Protein AF-0000000066581963 (afdb_homodimer)

Organism: Homo sapiens (NCBI:txid9606)

Solvent-accessible surface area (backbone atoms only — not comparable to full-atom values): 19921 Å² total; pe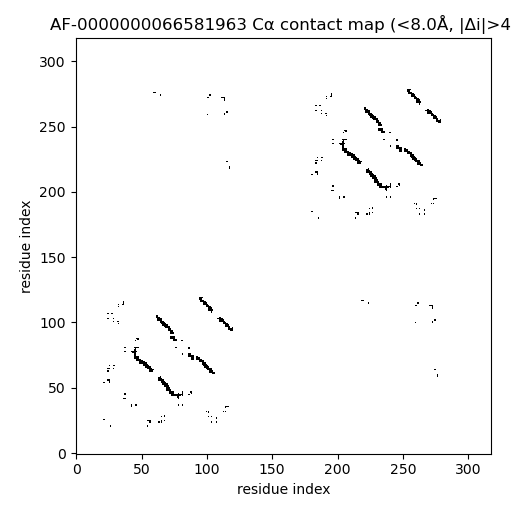r-residue (Å²): 133,83,77,78,75,73,80,77,74,75,76,73,68,74,74,64,81,60,77,77,72,72,49,71,67,52,46,51,42,49,53,53,46,53,52,57,56,62,66,37,79,89,50,62,51,10,53,40,80,75,46,78,79,41,79,50,79,45,80,48,98,66,29,36,39,35,41,39,30,32,31,34,28,24,30,82,33,47,34,94,46,46,83,43,87,85,55,49,72,38,94,86,40,60,52,28,62,31,42,36,39,31,32,30,30,68,95,68,38,77,75,46,71,44,74,47,65,54,79,62,67,73,70,68,66,69,69,72,66,65,81,61,77,78,70,75,70,69,80,68,77,81,73,69,82,76,74,83,70,79,87,81,82,79,82,76,92,58,132,133,83,77,78,76,70,80,77,73,75,76,73,70,73,74,65,80,60,77,77,73,70,49,73,66,52,46,52,43,48,52,53,47,53,52,56,54,62,66,37,79,89,50,63,53,11,53,42,82,76,46,77,80,42,80,48,78,46,78,49,98,65,29,37,40,34,39,39,30,34,30,34,28,23,30,82,33,49,34,94,47,46,82,43,86,84,56,48,71,39,93,85,38,60,53,30,62,29,43,34,40,32,34,29,29,69,95,66,36,76,74,47,69,42,73,46,64,54,79,61,67,71,70,70,67,67,67,72,65,64,80,62,77,76,69,74,72,66,79,65,76,77,71,68,78,79,76,88,80,90,76,87,78,84,86,77,90,79,135

Sequence (318 aa):
MRRLLIPLALWLGAVGVGVAELTEAQRRGLQVALEEFHKHPPVQWAFQETSVESAVDTPFPAGIFVRLEFKLQQTSCRKRDWKKPECKVRPNGRKRKCLACIKLGSEDKVLGRLVHCPIETQVLRRCVVPPGPLRVVTSGRPQPPGRGTRSIPSHDNKAMRRLLIPLALWLGAVGVGVAELTEAQRRGLQVALEEFHKHPPVQWAFQETSVESAVDTPFPAGIFVRLEFKLQQTSCRKRDWKKPECKVRPNGRKRKCLACIKLGSEDKVLGRLVHCPIETQVLRRCVVPPGPLRVVTSGRPQPPGRGTRSIPSHDNKA

Nearest PDB structures (foldseek):
  8xgm-assembly1_D  TM=8.984E-01  e=1.268E-16  Homo sapiens
  4it7-assembly4_D  TM=7.582E-01  e=5.259E-03  Ascaris lumbricoides
  4ccv-assembly1_A  TM=6.426E-01  e=5.259E-03  Oryctolagus cuniculus
  7a3i-assembly1_A  TM=3.833E-01  e=7.665E-01  Homo sapiens
  6suf-assembly1_E  TM=3.784E-01  e=5.303E+00  Photorhabdus luminescens

pLDDT: mean 75.11, std 27.64, range [22.02, 98.75]

Radius of gyration: 40.73 Å; Cα contacts (8 Å, |Δi|>4): 442; chains: 2; bounding box: 77×113×176 Å

InterPro domains:
  IPR029562 Retinoic acid receptor responder protein 2 [PTHR15106] (1-127)
  IPR046350 Cystatin superfamily [SSF54403] (29-103)

Secondary structure (DSSP, 8-state):
-----------------------HHHHHHHHHHHHHHHTSTT--EEEEEEEEEEEEEEEETTEEEEEEEEEEEEEEEEGGGTT-TT--B-TT--EEEEEEEEEE-GGG-EEEEEEE-------------------------------------------/-----------------------HHHHHHHHHHHHHHHTSTT--EEEEEEEEEEEEEEEETTEEEEEEEEEEEEEEEEGGGTT-TT--B-TT--EEEEEEEEEE-GGG-EEEEEEE-------------------------------------------

Structure (mmCIF, N/CA/C/O backbone):
data_AF-0000000066581963-model_v1
#
loop_
_entity.id
_entity.type
_entity.pdbx_description
1 polymer 'Retinoic acid receptor responder protein 2'
#
loop_
_atom_site.group_PDB
_atom_site.id
_atom_site.type_symbol
_atom_site.label_atom_id
_atom_site.label_alt_id
_atom_site.label_comp_id
_atom_site.label_asym_id
_atom_site.label_entity_id
_atom_site.label_seq_id
_atom_site.pdbx_PDB_ins_code
_atom_site.Cartn_x
_atom_site.Cartn_y
_atom_site.Cartn_z
_atom_site.occupancy
_atom_site.B_iso_or_equiv
_atom_site.auth_seq_id
_atom_site.auth_comp_id
_atom_site.auth_asym_id
_atom_site.auth_atom_id
_atom_site.pdbx_PDB_model_num
ATOM 1 N N . MET A 1 1 ? 38.25 -39.812 45.125 1 38.03 1 MET A N 1
ATOM 2 C CA . MET A 1 1 ? 37.531 -38.625 44.656 1 38.03 1 MET A CA 1
ATOM 3 C C . MET A 1 1 ? 37.125 -38.812 43.188 1 38.03 1 MET A C 1
ATOM 5 O O . MET A 1 1 ? 38 -38.906 42.312 1 38.03 1 MET A O 1
ATOM 9 N N . ARG A 1 2 ? 36.156 -39.719 42.875 1 47.12 2 ARG A N 1
ATOM 10 C CA . ARG A 1 2 ? 35.469 -39.906 41.594 1 47.12 2 ARG A CA 1
ATOM 11 C C . ARG A 1 2 ? 35 -38.562 41.031 1 47.12 2 ARG A C 1
ATOM 13 O O . ARG A 1 2 ? 34.219 -37.875 41.688 1 47.12 2 ARG A O 1
ATOM 20 N N . ARG A 1 3 ? 35.812 -37.875 40.281 1 46.88 3 ARG A N 1
ATOM 21 C CA . ARG A 1 3 ? 35.438 -36.719 39.5 1 46.88 3 ARG A CA 1
ATOM 22 C C . ARG A 1 3 ? 34.156 -36.969 38.688 1 46.88 3 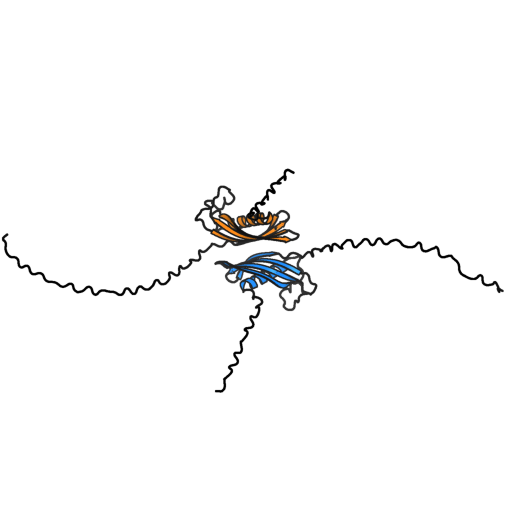ARG A C 1
ATOM 24 O O . ARG A 1 3 ? 34.125 -37.844 37.844 1 46.88 3 ARG A O 1
ATOM 31 N N . LEU A 1 4 ? 32.969 -36.906 39.312 1 51.47 4 LEU A N 1
ATOM 32 C CA . LEU A 1 4 ? 31.703 -36.812 38.625 1 51.47 4 LEU A CA 1
ATOM 33 C C . LEU A 1 4 ? 31.766 -35.812 37.469 1 51.47 4 LEU A C 1
ATOM 35 O O . LEU A 1 4 ? 31.922 -34.625 37.656 1 51.47 4 LEU A O 1
ATOM 39 N N . LEU A 1 5 ? 32.469 -36.188 36.344 1 53.84 5 LEU A N 1
ATOM 40 C CA . LEU A 1 5 ? 32.375 -35.469 35.094 1 53.84 5 LEU A CA 1
ATOM 41 C C . LEU A 1 5 ? 30.922 -35.25 34.688 1 53.84 5 LEU A C 1
ATOM 43 O O . LEU A 1 5 ? 30.188 -36.219 34.469 1 53.84 5 LEU A O 1
ATOM 47 N N . ILE A 1 6 ? 30.25 -34.281 35.25 1 56.25 6 ILE A N 1
ATOM 48 C CA . ILE A 1 6 ? 28.922 -33.844 34.812 1 56.25 6 ILE A CA 1
ATOM 49 C C . ILE A 1 6 ? 28.953 -33.5 33.312 1 56.25 6 ILE A C 1
ATOM 51 O O . ILE A 1 6 ? 29.734 -32.625 32.906 1 56.25 6 ILE A O 1
ATOM 55 N N . PRO A 1 7 ? 28.531 -34.469 32.406 1 55.59 7 PRO A N 1
ATOM 56 C CA . PRO A 1 7 ? 28.391 -34.031 31.016 1 55.59 7 PRO A CA 1
ATOM 57 C C . PRO A 1 7 ? 27.547 -32.781 30.859 1 55.59 7 PRO A C 1
ATOM 59 O O . PRO A 1 7 ? 26.422 -32.719 31.375 1 55.59 7 PRO A O 1
ATOM 62 N N . LEU A 1 8 ? 28.172 -31.562 30.828 1 52.69 8 LEU A N 1
ATOM 63 C CA . LEU A 1 8 ? 27.5 -30.344 30.406 1 52.69 8 LEU A CA 1
ATOM 64 C C . LEU A 1 8 ? 26.906 -30.5 29.016 1 52.69 8 LEU A C 1
ATOM 66 O O . LEU A 1 8 ? 27.641 -30.516 28.016 1 52.69 8 LEU A O 1
ATOM 70 N N . ALA A 1 9 ? 25.859 -31.344 28.812 1 51.34 9 ALA A N 1
ATOM 71 C CA . ALA A 1 9 ? 25.156 -31.344 27.547 1 51.34 9 ALA A CA 1
ATOM 72 C C . ALA A 1 9 ? 24.734 -29.938 27.141 1 51.34 9 ALA A C 1
ATOM 74 O O . ALA A 1 9 ? 23.969 -29.281 27.859 1 51.34 9 ALA A O 1
ATOM 75 N N . LEU A 1 10 ? 25.609 -29.156 26.531 1 49.22 10 LEU A N 1
ATOM 76 C CA . LEU A 1 10 ? 25.234 -27.922 25.875 1 49.22 10 LEU A CA 1
ATOM 77 C C . LEU A 1 10 ? 24.031 -28.141 24.953 1 49.22 10 LEU A C 1
ATOM 79 O O . LEU A 1 10 ? 24.156 -28.844 23.938 1 49.22 10 LEU A O 1
ATOM 83 N N . TRP A 1 11 ? 22.781 -28.156 25.484 1 49.12 11 TRP A N 1
ATOM 84 C CA . TRP A 1 11 ? 21.594 -28.016 24.641 1 49.12 11 TRP A CA 1
ATOM 85 C C . TRP A 1 11 ? 21.766 -26.891 23.641 1 49.12 11 TRP A C 1
ATOM 87 O O . TRP A 1 11 ? 21.781 -25.719 24.016 1 49.12 11 TRP A O 1
ATOM 97 N N . LEU A 1 12 ? 22.734 -27.047 22.625 1 47.56 12 LEU A N 1
ATOM 98 C CA . LEU A 1 12 ? 22.656 -26.125 21.5 1 47.56 12 LEU A CA 1
ATOM 99 C C . LEU A 1 12 ? 21.203 -25.922 21.078 1 47.56 12 LEU A C 1
ATOM 101 O O . LEU A 1 12 ? 20.562 -26.859 20.562 1 47.56 12 LEU A O 1
ATOM 105 N N . GLY A 1 13 ? 20.422 -25.125 21.828 1 44.94 13 GLY A N 1
ATOM 106 C CA . GLY A 1 13 ? 19.141 -24.656 21.328 1 44.94 13 GLY A CA 1
ATOM 107 C C . GLY A 1 13 ? 19.109 -24.438 19.828 1 44.94 13 GLY A C 1
ATOM 108 O O . GLY A 1 13 ? 19.984 -23.75 19.297 1 44.94 13 GLY A O 1
ATOM 109 N N . ALA A 1 14 ? 18.781 -25.344 19.031 1 48.12 14 ALA A N 1
ATOM 110 C CA . ALA A 1 14 ? 18.453 -25.094 17.625 1 48.12 14 ALA A CA 1
ATOM 111 C C . ALA A 1 14 ? 17.766 -23.75 17.453 1 48.12 14 ALA A C 1
ATOM 113 O O . ALA A 1 14 ? 16.703 -23.516 18.031 1 48.12 14 ALA A O 1
ATOM 114 N N . VAL A 1 15 ? 18.5 -22.641 17.453 1 48.62 15 VAL A N 1
ATOM 115 C CA . VAL A 1 15 ? 17.875 -21.453 16.875 1 48.62 15 VAL A CA 1
ATOM 116 C C . VAL A 1 15 ? 17.141 -21.828 15.594 1 48.62 15 VAL A C 1
ATOM 118 O O . VAL A 1 15 ? 17.75 -22.219 14.602 1 48.62 15 VAL A O 1
ATOM 121 N N . GLY A 1 16 ? 16.156 -22.703 15.617 1 42.75 16 GLY A N 1
ATOM 122 C CA . GLY A 1 16 ? 15.352 -22.828 14.406 1 42.75 16 GLY A CA 1
ATOM 123 C C . GLY A 1 16 ? 15.234 -21.516 13.641 1 42.75 16 GLY A C 1
ATOM 124 O O . GLY A 1 16 ? 15.016 -20.469 14.234 1 42.75 16 GLY A O 1
ATOM 125 N N . VAL A 1 17 ? 16.156 -21.188 12.758 1 45.19 17 VAL A N 1
ATOM 126 C CA . VAL A 1 17 ? 15.914 -20.125 11.789 1 45.19 17 VAL A CA 1
ATOM 127 C C . VAL A 1 17 ? 14.414 -20 11.5 1 45.19 17 VAL A C 1
ATOM 129 O O . VAL A 1 17 ? 13.836 -20.875 10.859 1 45.19 17 VAL A O 1
ATOM 132 N N . GLY A 1 18 ? 13.539 -19.859 12.453 1 43.34 18 GLY A N 1
ATOM 133 C CA . GLY A 1 18 ? 12.094 -19.719 12.305 1 43.34 18 GLY A CA 1
ATOM 134 C C . GLY A 1 18 ? 11.703 -18.953 11.055 1 43.34 18 GLY A C 1
ATOM 135 O O . GLY A 1 18 ? 12.188 -17.859 10.812 1 43.34 18 GLY A O 1
ATOM 136 N N . VAL A 1 19 ? 11.641 -19.531 9.875 1 51.62 19 VAL A N 1
ATOM 137 C CA . VAL A 1 19 ? 10.828 -18.906 8.828 1 51.62 19 VAL A CA 1
ATOM 138 C C . VAL A 1 19 ? 9.805 -17.953 9.461 1 51.62 19 VAL A C 1
ATOM 140 O O . VAL A 1 19 ? 9.016 -18.375 10.312 1 51.62 19 VAL A O 1
ATOM 143 N N . ALA A 1 20 ? 10.203 -16.781 9.977 1 60.28 20 ALA A N 1
ATOM 144 C CA . ALA A 1 20 ? 9.438 -15.773 10.703 1 60.28 20 ALA A CA 1
ATOM 145 C C . ALA A 1 20 ? 7.965 -15.812 10.312 1 60.28 20 ALA A C 1
ATOM 147 O O . ALA A 1 20 ? 7.625 -15.672 9.133 1 60.28 20 ALA A O 1
ATOM 148 N N . GLU A 1 21 ? 7.125 -16.578 10.969 1 84.25 21 GLU A N 1
ATOM 149 C CA . GLU A 1 21 ? 5.684 -16.797 10.883 1 84.25 21 GLU A CA 1
ATOM 150 C C . GLU A 1 21 ? 4.938 -15.469 10.781 1 84.25 21 GLU A C 1
ATOM 152 O O . GLU A 1 21 ? 5.355 -14.469 11.359 1 84.25 21 GLU A O 1
ATOM 157 N N . LEU A 1 22 ? 4.133 -15.352 9.656 1 94.62 22 LEU A N 1
ATOM 158 C CA . LEU A 1 22 ? 3.289 -14.18 9.477 1 94.62 22 LEU A CA 1
ATOM 159 C C . LEU A 1 22 ? 2.398 -13.961 10.695 1 94.62 22 LEU A C 1
ATOM 161 O O . LEU A 1 22 ? 1.92 -14.922 11.305 1 94.62 22 LEU A O 1
ATOM 165 N N . THR A 1 23 ? 2.348 -12.75 11.125 1 94.75 23 THR A N 1
ATOM 166 C CA . THR A 1 23 ? 1.371 -12.422 12.156 1 94.75 23 THR A CA 1
ATOM 167 C C . THR A 1 23 ? -0.044 -12.742 11.688 1 94.75 23 THR A C 1
ATOM 169 O O . THR A 1 23 ? -0.263 -13.016 10.5 1 94.75 23 THR A O 1
ATOM 172 N N . GLU A 1 24 ? -0.922 -12.742 12.656 1 95 24 GLU A N 1
ATOM 173 C CA . GLU A 1 24 ? -2.312 -13.008 12.297 1 95 24 GLU A CA 1
ATOM 174 C C . GLU A 1 24 ? -2.816 -11.984 11.281 1 95 24 GLU A C 1
ATOM 176 O O . GLU A 1 24 ? -3.504 -12.344 10.32 1 95 24 GLU A O 1
ATOM 181 N N . ALA A 1 25 ? -2.52 -10.711 11.492 1 96.44 25 ALA A N 1
ATOM 182 C CA . ALA A 1 25 ? -2.941 -9.656 10.57 1 96.44 25 ALA A CA 1
ATOM 183 C C . ALA A 1 25 ? -2.316 -9.852 9.195 1 96.44 25 ALA A C 1
ATOM 185 O O . ALA A 1 25 ? -2.977 -9.648 8.172 1 96.44 25 ALA A O 1
ATOM 186 N N . GLN A 1 26 ? -1.018 -10.188 9.156 1 97.56 26 GLN A N 1
ATOM 187 C CA . GLN A 1 26 ? -0.329 -10.422 7.887 1 97.56 26 GLN A CA 1
ATOM 188 C C . GLN A 1 26 ? -0.931 -11.609 7.145 1 97.56 26 GLN A C 1
ATOM 190 O O . GLN A 1 26 ? -1.102 -11.562 5.922 1 97.56 26 GLN A O 1
ATOM 195 N N . ARG A 1 27 ? -1.305 -12.602 7.855 1 97 27 ARG A N 1
ATOM 196 C CA . ARG A 1 27 ? -1.959 -13.766 7.258 1 97 27 ARG A CA 1
ATOM 197 C C . ARG A 1 27 ? -3.318 -13.383 6.68 1 97 27 ARG A C 1
ATOM 199 O O . ARG A 1 27 ? -3.646 -13.766 5.551 1 97 27 ARG A O 1
ATOM 206 N N . ARG A 1 28 ? -4.047 -12.734 7.496 1 97.31 28 ARG A N 1
ATOM 207 C CA . ARG A 1 28 ? -5.344 -12.258 7.016 1 97.31 28 ARG A CA 1
ATOM 208 C C . ARG A 1 28 ? -5.18 -11.367 5.789 1 97.31 28 ARG A C 1
ATOM 210 O O . ARG A 1 28 ? -5.941 -11.484 4.824 1 97.31 28 ARG A O 1
ATOM 217 N N . GLY A 1 29 ? -4.191 -10.43 5.832 1 98.25 29 GLY A N 1
ATOM 218 C CA . GLY A 1 29 ? -3.908 -9.586 4.68 1 98.25 29 GLY A CA 1
ATOM 219 C C . GLY A 1 29 ? -3.58 -10.383 3.428 1 98.25 29 GLY A C 1
ATOM 220 O O . GLY A 1 29 ? -4.055 -10.055 2.338 1 98.25 29 GLY A O 1
ATOM 221 N N . LEU A 1 30 ? -2.801 -11.391 3.635 1 98.31 30 LEU A N 1
ATOM 222 C CA . LEU A 1 30 ? -2.443 -12.242 2.508 1 98.31 30 LEU A CA 1
ATOM 223 C C . LEU A 1 30 ? -3.678 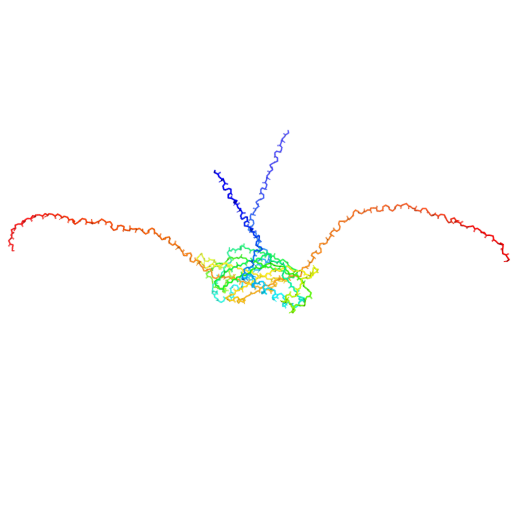-12.93 1.931 1 98.31 30 LEU A C 1
ATOM 225 O O . LEU A 1 30 ? -3.84 -13 0.71 1 98.31 30 LEU A O 1
ATOM 229 N N . GLN A 1 31 ? -4.523 -13.422 2.766 1 97.75 31 GLN A N 1
ATOM 230 C CA . GLN A 1 31 ? -5.758 -14.062 2.318 1 97.75 31 GLN A CA 1
ATOM 231 C C . GLN A 1 31 ? -6.621 -13.086 1.521 1 97.75 31 GLN A C 1
ATOM 233 O O . GLN A 1 31 ? -7.168 -13.445 0.476 1 97.75 31 GLN A O 1
ATOM 238 N N . VAL A 1 32 ? -6.766 -11.906 2.039 1 98.44 32 VAL A N 1
ATOM 239 C CA . VAL A 1 32 ? -7.535 -10.875 1.35 1 98.44 32 VAL A CA 1
ATOM 240 C C . VAL A 1 32 ? -6.914 -10.586 -0.016 1 98.44 32 VAL A C 1
ATOM 242 O O . VAL A 1 32 ? -7.625 -10.461 -1.015 1 98.44 32 VAL A O 1
ATOM 245 N N . ALA A 1 33 ? -5.605 -10.5 -0.095 1 98.75 33 ALA A N 1
ATOM 246 C CA . ALA A 1 33 ? -4.906 -10.234 -1.348 1 98.75 33 ALA A CA 1
ATOM 247 C C . ALA A 1 33 ? -5.137 -11.352 -2.357 1 98.75 33 ALA A C 1
ATOM 249 O O . ALA A 1 33 ? -5.352 -11.094 -3.545 1 98.75 33 ALA A O 1
ATOM 250 N N . LEU A 1 34 ? -5.082 -12.555 -1.935 1 98.38 34 LEU A N 1
ATOM 251 C CA . LEU A 1 34 ? -5.309 -13.703 -2.809 1 98.38 34 LEU A CA 1
ATOM 252 C C . LEU A 1 34 ? -6.734 -13.703 -3.348 1 98.38 34 LEU A C 1
ATOM 254 O O . LEU A 1 34 ? -6.957 -13.977 -4.527 1 98.38 34 LEU A O 1
ATOM 258 N N . GLU A 1 35 ? -7.664 -13.391 -2.486 1 98 35 GLU A N 1
ATOM 259 C CA . GLU A 1 35 ? -9.055 -13.281 -2.918 1 98 35 GLU A CA 1
ATOM 260 C C . GLU A 1 35 ? -9.219 -12.211 -3.994 1 98 35 GLU A C 1
ATOM 262 O O . GLU A 1 35 ? -9.844 -12.453 -5.027 1 98 35 GLU A O 1
ATOM 267 N N . GLU A 1 36 ? -8.656 -11.055 -3.717 1 97.94 36 GLU A N 1
ATOM 268 C CA . GLU A 1 36 ? -8.734 -9.961 -4.676 1 97.94 36 GLU A CA 1
ATOM 269 C C . GLU A 1 36 ? -8.109 -10.352 -6.012 1 97.94 36 GLU A C 1
ATOM 271 O O . GLU A 1 36 ? -8.664 -10.055 -7.074 1 97.94 36 GLU A O 1
ATOM 276 N N . PHE A 1 37 ? -7.004 -10.953 -6.039 1 98.12 37 PHE A N 1
ATOM 277 C CA . PHE A 1 37 ? -6.309 -11.406 -7.242 1 98.12 37 PHE A CA 1
ATOM 278 C C . PHE A 1 37 ? -7.207 -12.305 -8.078 1 98.12 37 PHE A C 1
ATOM 280 O O . PHE A 1 37 ? -7.293 -12.148 -9.297 1 98.12 37 PHE A O 1
ATOM 287 N N . HIS A 1 38 ? -7.816 -13.219 -7.465 1 98.12 38 HIS A N 1
ATOM 288 C CA . HIS A 1 38 ? -8.578 -14.234 -8.18 1 98.12 38 HIS A CA 1
ATOM 289 C C . HIS A 1 38 ? -9.93 -13.688 -8.633 1 98.12 38 HIS A C 1
ATOM 291 O O . HIS A 1 38 ? -10.672 -14.375 -9.344 1 98.12 38 HIS A O 1
ATOM 297 N N . LYS A 1 39 ? -10.289 -12.508 -8.258 1 97.25 39 LYS A N 1
ATOM 298 C CA . LYS A 1 39 ? -11.492 -11.852 -8.758 1 97.25 39 LYS A CA 1
ATOM 299 C C . LYS A 1 39 ? -11.25 -11.219 -10.125 1 97.25 39 LYS A C 1
ATOM 301 O O . LYS A 1 39 ? -12.195 -10.859 -10.828 1 97.25 39 LYS A O 1
ATOM 306 N N . HIS A 1 40 ? -10.016 -11.086 -10.531 1 95.38 40 HIS A N 1
ATOM 307 C CA . HIS A 1 40 ? -9.688 -10.391 -11.773 1 95.38 40 HIS A CA 1
ATOM 308 C C . HIS A 1 40 ? -10.062 -11.234 -12.984 1 95.38 40 HIS A C 1
ATOM 310 O O . HIS A 1 40 ? -9.648 -12.391 -13.094 1 95.38 40 HIS A O 1
ATOM 316 N N . PRO A 1 41 ? -10.656 -10.656 -13.938 1 93.12 41 PRO A N 1
ATOM 317 C CA . PRO A 1 41 ? -11.18 -11.406 -15.086 1 93.12 41 PRO A CA 1
ATOM 318 C C . PRO A 1 41 ? -10.078 -12.086 -15.898 1 93.12 41 PRO A C 1
ATOM 320 O O . PRO A 1 41 ? -10.242 -13.234 -16.328 1 93.12 41 PRO A O 1
ATOM 323 N N . PRO A 1 42 ? -8.969 -11.43 -16.109 1 93.56 42 PRO A N 1
ATOM 324 C CA . PRO A 1 42 ? -7.953 -12.094 -16.938 1 93.56 42 PRO A CA 1
ATOM 325 C C . PRO A 1 42 ? -7.367 -13.328 -16.266 1 93.56 42 PRO A C 1
ATOM 327 O O . PRO A 1 42 ? -6.719 -14.148 -16.922 1 93.56 42 PRO A O 1
ATOM 330 N N . VAL A 1 43 ? -7.516 -13.414 -14.992 1 96.75 43 VAL A N 1
ATOM 331 C CA . VAL A 1 43 ? -7.012 -14.57 -14.266 1 96.75 43 VAL A CA 1
ATOM 332 C C . VAL A 1 43 ? -7.977 -15.742 -14.438 1 96.75 43 VAL A C 1
ATOM 334 O O . VAL A 1 43 ? -9.133 -15.664 -14.016 1 96.75 43 VAL A O 1
ATOM 337 N N . GLN A 1 44 ? -7.496 -16.828 -15.008 1 96.5 44 GLN A N 1
ATOM 338 C CA . GLN A 1 44 ? -8.367 -17.953 -15.336 1 96.5 44 GLN A CA 1
ATOM 339 C C . GLN A 1 44 ? -8.008 -19.188 -14.508 1 96.5 44 GLN A C 1
ATOM 341 O O . GLN A 1 44 ? -8.812 -20.109 -14.383 1 96.5 44 GLN A O 1
ATOM 346 N N . TRP A 1 45 ? -6.785 -19.156 -14.055 1 97.25 45 TRP A N 1
ATOM 347 C CA . TRP A 1 45 ? -6.281 -20.297 -13.305 1 97.25 45 TRP A CA 1
ATOM 348 C C . TRP A 1 45 ? -6.09 -19.953 -11.828 1 97.25 45 TRP A C 1
ATOM 350 O O . TRP A 1 45 ? -5.996 -18.781 -11.477 1 97.25 45 TRP A O 1
ATOM 360 N N . ALA A 1 46 ? -6.023 -20.984 -11.016 1 98.38 46 ALA A N 1
ATOM 361 C CA . ALA A 1 46 ? -5.691 -20.797 -9.602 1 98.38 46 ALA A CA 1
ATOM 362 C C . ALA A 1 46 ? -4.195 -20.562 -9.414 1 98.38 46 ALA A C 1
ATOM 364 O O . ALA A 1 46 ? -3.373 -21.203 -10.07 1 98.38 46 ALA A O 1
ATOM 365 N N . PHE A 1 47 ? -3.898 -19.656 -8.602 1 98 47 PHE A N 1
ATOM 366 C CA . PHE A 1 47 ? -2.521 -19.391 -8.211 1 98 47 PHE A CA 1
ATOM 367 C C . PHE A 1 47 ? -2.318 -19.656 -6.723 1 98 47 PHE A C 1
ATOM 369 O O . PHE A 1 47 ? -3.258 -19.531 -5.934 1 98 47 PHE A O 1
ATOM 376 N N . GLN A 1 48 ? -1.082 -19.984 -6.398 1 97.62 48 GLN A N 1
ATOM 377 C CA . GLN A 1 48 ? -0.704 -20.188 -5.004 1 97.62 48 GLN A CA 1
ATOM 378 C C . GLN A 1 48 ? 0.465 -19.297 -4.617 1 97.62 48 GLN A C 1
ATOM 380 O O . GLN A 1 48 ? 1.371 -19.062 -5.418 1 97.62 48 GLN A O 1
ATOM 385 N N . GLU A 1 49 ? 0.36 -18.766 -3.352 1 97.44 49 GLU A N 1
ATOM 386 C CA . GLU A 1 49 ? 1.486 -18.016 -2.812 1 97.44 49 GLU A CA 1
ATOM 387 C C . GLU A 1 49 ? 2.713 -18.906 -2.633 1 97.44 49 GLU A C 1
ATOM 389 O O . GLU A 1 49 ? 2.621 -19.984 -2.045 1 97.44 49 GLU A O 1
ATOM 394 N N . THR A 1 50 ? 3.852 -18.5 -3.172 1 96.31 50 THR A N 1
ATOM 395 C CA . THR A 1 50 ? 5.062 -19.312 -3.055 1 96.31 50 THR A CA 1
ATOM 396 C C . THR A 1 50 ? 6.059 -18.641 -2.107 1 96.31 50 THR A C 1
ATOM 398 O O . THR A 1 50 ? 6.922 -19.328 -1.538 1 96.31 50 THR A O 1
ATOM 401 N N . SER A 1 51 ? 5.973 -17.406 -1.931 1 96.62 51 SER A N 1
ATOM 402 C CA . SER A 1 51 ? 6.887 -16.703 -1.036 1 96.62 51 SER A CA 1
ATOM 403 C C . SER A 1 51 ? 6.32 -15.352 -0.607 1 96.62 51 SER A C 1
ATOM 405 O O . SER A 1 51 ? 5.621 -14.695 -1.38 1 96.62 51 SER A O 1
ATOM 407 N N . VAL A 1 52 ? 6.594 -14.992 0.633 1 97.69 52 VAL A N 1
ATOM 408 C CA . VAL A 1 52 ? 6.355 -13.641 1.133 1 97.69 52 VAL A CA 1
ATOM 409 C C . VAL A 1 52 ? 7.684 -12.906 1.295 1 97.69 52 VAL A C 1
ATOM 411 O O . VAL A 1 52 ? 8.492 -13.258 2.154 1 97.69 52 VAL A O 1
ATOM 414 N N . GLU A 1 53 ? 7.871 -11.867 0.464 1 96 53 GLU A N 1
ATOM 415 C CA . GLU A 1 53 ? 9.148 -11.156 0.424 1 96 53 GLU A CA 1
ATOM 416 C C . GLU A 1 53 ? 9.188 -10.039 1.457 1 96 53 GLU A C 1
ATOM 418 O O . GLU A 1 53 ? 10.258 -9.688 1.963 1 96 53 GLU A O 1
ATOM 423 N N . SER A 1 54 ? 8.102 -9.43 1.712 1 96.38 54 SER A N 1
ATOM 424 C CA . SER A 1 54 ? 7.977 -8.375 2.705 1 96.38 54 SER A CA 1
ATOM 425 C C . SER A 1 54 ? 6.586 -8.359 3.328 1 96.38 54 SER A C 1
ATOM 427 O O . SER A 1 54 ? 5.586 -8.562 2.633 1 96.38 54 SER A O 1
ATOM 429 N N . ALA A 1 55 ? 6.531 -8.234 4.652 1 97.56 55 ALA A N 1
ATOM 430 C CA . ALA A 1 55 ? 5.285 -8.094 5.402 1 97.56 55 ALA A CA 1
ATOM 431 C C . ALA A 1 55 ? 5.453 -7.117 6.566 1 97.56 55 ALA A C 1
ATOM 433 O O . ALA A 1 55 ? 6.164 -7.41 7.527 1 97.56 55 ALA A O 1
ATOM 434 N N . VAL A 1 56 ? 4.754 -5.977 6.438 1 95.75 56 VAL A N 1
ATOM 435 C CA . VAL A 1 56 ? 4.895 -4.957 7.473 1 95.75 56 VAL A CA 1
ATOM 436 C C . VAL A 1 56 ? 3.516 -4.547 7.98 1 95.75 56 VAL A C 1
ATOM 438 O O . VAL A 1 56 ? 2.639 -4.184 7.195 1 95.75 56 VAL A O 1
ATOM 441 N N . ASP A 1 57 ? 3.375 -4.633 9.32 1 94.06 57 ASP A N 1
ATOM 442 C CA . ASP A 1 57 ? 2.131 -4.215 9.961 1 94.06 57 ASP A CA 1
ATOM 443 C C . ASP A 1 57 ? 2.305 -2.873 10.664 1 94.06 57 ASP A C 1
ATOM 445 O O . ASP A 1 57 ? 3.334 -2.627 11.297 1 94.06 57 ASP A O 1
ATOM 449 N N . THR A 1 58 ? 1.324 -2.051 10.523 1 94.06 58 THR A N 1
ATOM 450 C CA . THR A 1 58 ? 1.277 -0.799 11.266 1 94.06 58 THR A CA 1
ATOM 451 C C . THR A 1 58 ? -0.043 -0.668 12.023 1 94.06 58 THR A C 1
ATOM 453 O O . THR A 1 58 ? -1.067 -0.318 11.43 1 94.06 58 THR A O 1
ATOM 456 N N . PRO A 1 59 ? 0.041 -0.896 13.344 1 93.19 59 PRO A N 1
ATOM 457 C CA . PRO A 1 59 ? -1.195 -0.805 14.125 1 93.19 59 PRO A CA 1
ATOM 458 C C . PRO A 1 59 ? -1.68 0.632 14.297 1 93.19 59 PRO A C 1
ATOM 460 O O . PRO A 1 59 ? -0.873 1.565 14.281 1 93.19 59 PRO A O 1
ATOM 463 N N . PHE A 1 60 ? -2.928 0.817 14.391 1 87.75 60 PHE A N 1
ATOM 464 C CA . PHE A 1 60 ? 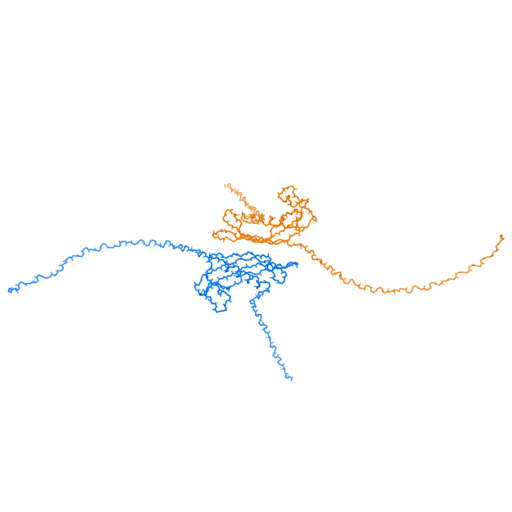-3.607 2.051 14.766 1 87.75 60 PHE A CA 1
ATOM 465 C C . PHE A 1 60 ? -4.82 1.757 15.641 1 87.75 60 PHE A C 1
ATOM 467 O O . PHE A 1 60 ? -5.25 0.605 15.75 1 87.75 60 PHE A O 1
ATOM 474 N N . PRO A 1 61 ? -5.309 2.66 16.328 1 86.94 61 PRO A N 1
ATOM 475 C CA . PRO A 1 61 ? -6.344 2.393 17.328 1 86.94 61 PRO A CA 1
ATOM 476 C C . PRO A 1 61 ? -7.523 1.604 16.766 1 86.94 61 PRO A C 1
ATOM 478 O O . PRO A 1 61 ? -8.062 0.727 17.438 1 86.94 61 PRO A O 1
ATOM 481 N N . ALA A 1 62 ? -7.785 1.819 15.523 1 89.06 62 ALA A N 1
ATOM 482 C CA . ALA A 1 62 ? -8.984 1.201 14.961 1 89.06 62 ALA A CA 1
ATOM 483 C C . ALA A 1 62 ? -8.633 -0.019 14.117 1 89.06 62 ALA A C 1
ATOM 485 O O . ALA A 1 62 ? -9.508 -0.615 13.484 1 89.06 62 ALA A O 1
ATOM 486 N N . GLY A 1 63 ? -7.32 -0.337 14.094 1 94.19 63 GLY A N 1
ATOM 487 C CA . GLY A 1 63 ? -7.012 -1.483 13.258 1 94.19 63 GLY A CA 1
ATOM 488 C C . GLY A 1 63 ? -5.539 -1.601 12.922 1 94.19 63 GLY A C 1
ATOM 489 O O . GLY A 1 63 ? -4.68 -1.251 13.734 1 94.19 63 GLY A O 1
ATOM 490 N N . ILE A 1 64 ? -5.312 -2.256 11.82 1 95.81 64 ILE A N 1
ATOM 491 C CA . ILE A 1 64 ? -3.943 -2.529 11.398 1 95.81 64 ILE A CA 1
ATOM 492 C C . ILE A 1 64 ? -3.814 -2.314 9.891 1 95.81 64 ILE A C 1
ATOM 494 O O . ILE A 1 64 ? -4.691 -2.719 9.125 1 95.81 64 ILE A O 1
ATOM 498 N N . PHE A 1 65 ? -2.861 -1.577 9.477 1 97.06 65 PHE A N 1
ATOM 499 C CA . PHE A 1 65 ? -2.5 -1.412 8.07 1 97.06 65 PHE A CA 1
ATOM 500 C C . PHE A 1 65 ? -1.39 -2.381 7.684 1 97.06 65 PHE A C 1
ATOM 502 O O . PHE A 1 65 ? -0.308 -2.365 8.273 1 97.06 65 PHE A O 1
ATOM 509 N N . VAL A 1 66 ? -1.613 -3.186 6.676 1 97.94 66 VAL A N 1
ATOM 510 C CA . VAL A 1 66 ? -0.676 -4.242 6.301 1 97.94 66 VAL A CA 1
ATOM 511 C C . VAL A 1 66 ? -0.135 -3.977 4.895 1 97.94 66 VAL A C 1
ATOM 513 O O . VAL A 1 66 ? -0.902 -3.705 3.969 1 97.94 66 VAL A O 1
ATOM 516 N N . ARG A 1 67 ? 1.115 -4.02 4.699 1 97.88 67 ARG A N 1
ATOM 517 C CA . ARG A 1 67 ? 1.781 -3.961 3.4 1 97.88 67 ARG A CA 1
ATOM 518 C C . ARG A 1 67 ? 2.512 -5.266 3.1 1 97.88 67 ARG A C 1
ATOM 520 O O . ARG A 1 67 ? 3.299 -5.746 3.918 1 97.88 67 ARG A O 1
ATOM 527 N N . LEU A 1 68 ? 2.244 -5.758 1.927 1 98.19 68 LEU A N 1
ATOM 528 C CA . LEU A 1 68 ? 2.801 -7.062 1.586 1 98.19 68 LEU A CA 1
ATOM 529 C C . LEU A 1 68 ? 3.482 -7.023 0.223 1 98.19 68 LEU A C 1
ATOM 531 O O . LEU A 1 68 ? 3.029 -6.32 -0.684 1 98.19 68 LEU A O 1
ATOM 535 N N . GLU A 1 69 ? 4.578 -7.738 0.081 1 97.25 69 GLU A N 1
ATOM 536 C CA . GLU A 1 69 ? 5.176 -8.18 -1.173 1 97.25 69 GLU A CA 1
ATOM 537 C C . GLU A 1 69 ? 5.297 -9.703 -1.218 1 97.25 69 GLU A C 1
ATOM 539 O O . GLU A 1 69 ? 5.844 -10.312 -0.299 1 97.25 69 GLU A O 1
ATOM 544 N N . PHE A 1 70 ? 4.766 -10.281 -2.248 1 97.81 70 PHE A N 1
ATOM 545 C CA . PHE A 1 70 ? 4.742 -11.742 -2.283 1 97.81 70 PHE A CA 1
ATOM 546 C C . PHE A 1 70 ? 4.715 -12.25 -3.719 1 97.81 70 PHE A C 1
ATOM 548 O O . PHE A 1 70 ? 4.488 -11.477 -4.652 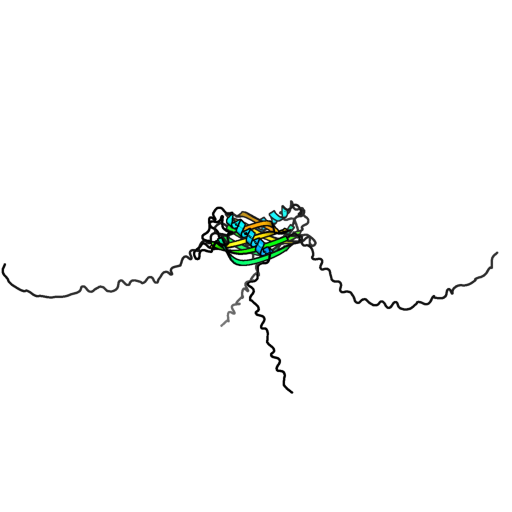1 97.81 70 PHE A O 1
ATOM 555 N N . LYS A 1 71 ? 4.973 -13.531 -3.869 1 97.88 71 LYS A N 1
ATOM 556 C CA . LYS A 1 71 ? 5.008 -14.172 -5.184 1 97.88 71 LYS A CA 1
ATOM 557 C C . LYS A 1 71 ? 3.916 -15.227 -5.312 1 97.88 71 LYS A C 1
ATOM 559 O O . LYS A 1 71 ? 3.609 -15.93 -4.352 1 97.88 71 LYS A O 1
ATOM 564 N N . LEU A 1 72 ? 3.373 -15.273 -6.508 1 97.88 72 LEU A N 1
ATOM 565 C CA . LEU A 1 72 ? 2.369 -16.281 -6.852 1 97.88 72 LEU A CA 1
ATOM 566 C C . LEU A 1 72 ? 2.846 -17.156 -8.008 1 97.88 72 LEU A C 1
ATOM 568 O O . LEU A 1 72 ? 3.639 -16.703 -8.844 1 97.88 72 LEU A O 1
ATOM 572 N N . GLN A 1 73 ? 2.311 -18.344 -7.988 1 97.69 73 GLN A N 1
ATOM 573 C CA . GLN A 1 73 ? 2.588 -19.25 -9.109 1 97.69 73 GLN A CA 1
ATOM 574 C C . GLN A 1 73 ? 1.351 -20.047 -9.484 1 97.69 73 GLN A C 1
ATOM 576 O O . GLN A 1 73 ? 0.622 -20.531 -8.609 1 97.69 73 GLN A O 1
ATOM 581 N N . GLN A 1 74 ? 1.187 -20.203 -10.773 1 97.75 74 GLN A N 1
ATOM 582 C CA . GLN A 1 74 ? 0.018 -20.844 -11.367 1 97.75 74 GLN A CA 1
ATOM 583 C C . GLN A 1 74 ? -0.057 -22.328 -10.984 1 97.75 74 GLN A C 1
ATOM 585 O O . GLN A 1 74 ? 0.962 -23.016 -10.961 1 97.75 74 GLN A O 1
ATOM 590 N N . THR A 1 75 ? -1.241 -22.797 -10.727 1 98.12 75 THR A N 1
ATOM 591 C CA . THR A 1 75 ? -1.497 -24.219 -10.484 1 98.12 75 THR A CA 1
ATOM 592 C C . THR A 1 75 ? -2.221 -24.844 -11.672 1 98.12 75 THR A C 1
ATOM 594 O O . THR A 1 75 ? -2.381 -24.219 -12.719 1 98.12 75 THR A O 1
ATOM 597 N N . SER A 1 76 ? -2.617 -26.141 -11.492 1 96.31 76 SER A N 1
ATOM 598 C CA . SER A 1 76 ? -3.344 -26.844 -12.555 1 96.31 76 SER A CA 1
ATOM 599 C C . SER A 1 76 ? -4.852 -26.719 -12.359 1 96.31 76 SER A C 1
ATOM 601 O O . SER A 1 76 ? -5.629 -27.281 -13.141 1 96.31 76 SER A O 1
ATOM 603 N N . CYS A 1 77 ? -5.258 -25.984 -11.367 1 97.94 77 CYS A N 1
ATOM 604 C CA . CYS A 1 77 ? -6.672 -25.812 -11.055 1 97.94 77 CYS A CA 1
ATOM 605 C C . CYS A 1 77 ? -7.23 -24.547 -11.688 1 97.94 77 CYS A C 1
ATOM 607 O O . CYS A 1 77 ? -6.484 -23.609 -11.977 1 97.94 77 CYS A O 1
ATOM 609 N N . ARG A 1 78 ? -8.539 -24.609 -11.898 1 97.25 78 ARG A N 1
ATOM 610 C CA . ARG A 1 78 ? -9.234 -23.406 -12.32 1 97.25 78 ARG A CA 1
ATOM 611 C C . ARG A 1 78 ? -9.391 -22.422 -11.164 1 97.25 78 ARG A C 1
ATOM 613 O O . ARG A 1 78 ? -9.391 -22.844 -10 1 97.25 78 ARG A O 1
ATOM 620 N N . LYS A 1 79 ? -9.477 -21.109 -11.383 1 97.06 79 LYS A N 1
ATOM 621 C CA . LYS A 1 79 ? -9.469 -20.078 -10.359 1 97.06 79 LYS A CA 1
ATOM 622 C C . LYS A 1 79 ? -10.586 -20.297 -9.344 1 97.06 79 LYS A C 1
ATOM 624 O O . LYS A 1 79 ? -10.445 -19.953 -8.164 1 97.06 79 LYS A O 1
ATOM 629 N N . ARG A 1 80 ? -11.766 -20.922 -9.789 1 96.38 80 ARG A N 1
ATOM 630 C CA . ARG A 1 80 ? -12.875 -21.156 -8.867 1 96.38 80 ARG A CA 1
ATOM 631 C C . ARG A 1 80 ? -12.461 -22.094 -7.742 1 96.38 80 ARG A C 1
ATOM 633 O O . ARG A 1 80 ? -13.086 -22.109 -6.68 1 96.38 80 ARG A O 1
ATOM 640 N N . ASP A 1 81 ? -11.383 -22.812 -7.965 1 96.81 81 ASP A N 1
ATOM 641 C CA . ASP A 1 81 ? -10.93 -23.812 -7.008 1 96.81 81 ASP A CA 1
ATOM 642 C C . ASP A 1 81 ? -9.664 -23.359 -6.281 1 96.81 81 ASP A C 1
ATOM 644 O O . ASP A 1 81 ? -8.93 -24.172 -5.734 1 96.81 81 ASP A O 1
ATOM 648 N N . TRP A 1 82 ? -9.359 -22.062 -6.203 1 96.75 82 TRP A N 1
ATOM 649 C CA . TRP A 1 82 ? -8.047 -21.578 -5.773 1 96.75 82 TRP A CA 1
ATOM 650 C C . TRP A 1 82 ? -7.84 -21.828 -4.285 1 96.75 82 TRP A C 1
ATOM 652 O O . TRP A 1 82 ? -6.703 -21.844 -3.805 1 96.75 82 TRP A O 1
ATOM 662 N N . LYS A 1 83 ? -8.938 -22.125 -3.613 1 95.31 83 LYS A N 1
ATOM 663 C CA . LYS A 1 83 ? -8.812 -22.328 -2.174 1 95.31 83 LYS A CA 1
ATOM 664 C C . LYS A 1 83 ? -8.672 -23.812 -1.848 1 95.31 83 LYS A C 1
ATOM 666 O O . LYS A 1 83 ? -8.453 -24.188 -0.691 1 95.31 83 LYS A O 1
ATOM 671 N N . LYS A 1 84 ? -8.789 -24.656 -2.807 1 95.56 84 LYS A N 1
ATOM 672 C CA . LYS A 1 84 ? -8.75 -26.094 -2.561 1 95.56 84 LYS A CA 1
ATOM 673 C C . LYS A 1 84 ? -7.324 -26.578 -2.297 1 95.56 84 LYS A C 1
ATOM 675 O O . LYS A 1 84 ? -6.414 -26.281 -3.072 1 95.56 84 LYS A O 1
ATOM 680 N N . PRO A 1 85 ? -7.113 -27.406 -1.246 1 92.5 85 PRO A N 1
ATOM 681 C CA . PRO A 1 85 ? -5.766 -27.844 -0.878 1 92.5 85 PRO A CA 1
ATOM 682 C C . PRO A 1 85 ? -5.145 -28.766 -1.921 1 92.5 85 PRO A C 1
ATOM 684 O O . PRO A 1 85 ? -3.928 -28.953 -1.937 1 92.5 85 PRO A O 1
ATOM 687 N N . GLU A 1 86 ? -5.953 -29.344 -2.791 1 94.38 86 GLU A N 1
ATOM 688 C CA . GLU A 1 86 ? -5.445 -30.266 -3.799 1 94.38 86 GLU A CA 1
ATOM 689 C C . GLU A 1 86 ? -4.754 -29.531 -4.934 1 94.38 86 GLU A C 1
ATOM 691 O O . GLU A 1 86 ? -4.105 -30.141 -5.785 1 94.38 86 GLU A O 1
ATOM 696 N N . CYS A 1 87 ? -4.988 -28.172 -4.949 1 96.06 87 CYS A N 1
ATOM 697 C CA . CYS A 1 87 ? -4.371 -27.391 -6.02 1 96.06 87 CYS A CA 1
ATOM 698 C C . CYS A 1 87 ? -2.877 -27.219 -5.777 1 96.06 87 CYS A C 1
ATOM 700 O O . CYS A 1 87 ? -2.467 -26.531 -4.848 1 96.06 87 CYS A O 1
ATOM 702 N N . LYS A 1 88 ? -2.062 -27.828 -6.66 1 94.94 88 LYS A N 1
ATOM 703 C CA . LYS A 1 88 ? -0.609 -27.781 -6.52 1 94.94 88 LYS A CA 1
ATOM 704 C C . LYS A 1 88 ? 0.027 -26.922 -7.605 1 94.94 88 LYS A C 1
ATOM 706 O O . LYS A 1 88 ? -0.423 -26.922 -8.75 1 94.94 88 LYS A O 1
ATOM 711 N N . VAL A 1 89 ? 1.117 -26.312 -7.25 1 96.81 89 VAL A N 1
ATOM 712 C CA . VAL A 1 89 ? 1.83 -25.406 -8.141 1 96.81 89 VAL A CA 1
ATOM 713 C C . VAL A 1 89 ? 2.361 -26.172 -9.352 1 96.81 89 VAL A C 1
ATOM 715 O O . VAL A 1 89 ? 2.934 -27.25 -9.195 1 96.81 89 VAL A O 1
ATOM 718 N N . ARG A 1 90 ? 2.17 -25.656 -10.5 1 95.88 90 ARG A N 1
ATOM 719 C CA . ARG A 1 90 ? 2.777 -26.156 -11.727 1 95.88 90 ARG A CA 1
ATOM 720 C C . ARG A 1 90 ? 4.219 -25.688 -11.867 1 95.88 90 ARG A C 1
ATOM 722 O O . ARG A 1 90 ? 4.473 -24.469 -11.898 1 95.88 90 ARG A O 1
ATOM 729 N N . PRO A 1 91 ? 5.266 -26.578 -11.914 1 92.75 91 PRO A N 1
ATOM 730 C CA . PRO A 1 91 ? 6.672 -26.172 -11.977 1 92.75 91 PRO A CA 1
ATOM 731 C C . PRO A 1 91 ? 6.934 -25.141 -13.07 1 92.75 91 PRO A C 1
ATOM 733 O O . PRO A 1 91 ? 7.723 -24.203 -12.875 1 92.75 91 PRO A O 1
ATOM 736 N N . ASN A 1 92 ? 6.242 -25.188 -14.211 1 93.69 92 ASN A N 1
ATOM 737 C CA . ASN A 1 92 ? 6.453 -24.234 -15.297 1 93.69 92 ASN A CA 1
ATOM 738 C C . ASN A 1 92 ? 5.289 -23.266 -15.422 1 93.69 92 ASN A C 1
ATOM 740 O O . ASN A 1 92 ? 5.031 -22.734 -16.5 1 93.69 92 ASN A O 1
ATOM 744 N N . GLY A 1 93 ? 4.605 -23.156 -14.375 1 96.19 93 GLY A N 1
ATOM 745 C CA . GLY A 1 93 ? 3.461 -22.266 -14.398 1 96.19 93 GLY A CA 1
ATOM 746 C C . GLY A 1 93 ? 3.85 -20.797 -14.352 1 96.19 93 GLY A C 1
ATOM 747 O O . GLY A 1 93 ? 4.965 -20.469 -13.945 1 96.19 93 GLY A O 1
ATOM 748 N N . ARG A 1 94 ? 2.973 -19.906 -14.758 1 95.62 94 ARG A N 1
ATOM 749 C CA . ARG A 1 94 ? 3.189 -18.469 -14.734 1 95.62 94 ARG A CA 1
ATOM 750 C C . ARG A 1 94 ? 3.434 -17.969 -13.312 1 95.62 94 ARG A C 1
ATOM 752 O O . ARG A 1 94 ? 2.848 -18.484 -12.359 1 95.62 94 ARG A O 1
ATOM 759 N N . LYS A 1 95 ? 4.293 -16.969 -13.203 1 96.5 95 LYS A N 1
ATOM 760 C CA . LYS A 1 95 ? 4.629 -16.375 -11.906 1 96.5 95 LYS A CA 1
ATOM 761 C C . LYS A 1 95 ? 4.25 -14.906 -11.867 1 96.5 95 LYS A C 1
ATOM 763 O O . LYS A 1 95 ? 4.211 -14.234 -12.906 1 96.5 95 LYS A O 1
ATOM 768 N N . ARG A 1 96 ? 3.916 -14.539 -10.695 1 95.5 96 ARG A N 1
ATOM 769 C CA . ARG A 1 96 ? 3.611 -13.125 -10.477 1 95.5 96 ARG A CA 1
ATOM 770 C C . ARG A 1 96 ? 4.285 -12.609 -9.211 1 95.5 96 ARG A C 1
ATOM 772 O O . ARG A 1 96 ? 4.375 -13.328 -8.211 1 95.5 96 ARG A O 1
ATOM 779 N N . LYS A 1 97 ? 4.848 -11.383 -9.258 1 95.75 97 LYS A N 1
ATOM 780 C CA . LYS A 1 97 ? 5.254 -10.633 -8.078 1 95.75 97 LYS A CA 1
ATOM 781 C C . LYS A 1 97 ? 4.211 -9.586 -7.707 1 95.75 97 LYS A C 1
ATOM 783 O O . LYS A 1 97 ? 3.877 -8.727 -8.523 1 95.75 97 LYS A O 1
ATOM 788 N N . CYS A 1 98 ? 3.791 -9.672 -6.488 1 97.56 98 CYS A N 1
ATOM 789 C CA . CYS A 1 98 ? 2.602 -8.906 -6.133 1 97.56 98 CYS A CA 1
ATOM 790 C C . CYS A 1 98 ? 2.904 -7.914 -5.016 1 97.56 98 CYS A C 1
ATOM 792 O O . CYS A 1 98 ? 3.75 -8.18 -4.16 1 97.56 98 CYS A O 1
ATOM 794 N N . LEU A 1 99 ? 2.299 -6.766 -5.051 1 97.62 99 LEU A N 1
ATOM 795 C CA . LEU A 1 99 ? 2.285 -5.742 -4.012 1 97.62 99 LEU A CA 1
ATOM 796 C C . LEU A 1 99 ? 0.87 -5.523 -3.486 1 97.62 99 LEU A C 1
ATOM 798 O O . LEU A 1 99 ? -0.089 -5.504 -4.262 1 97.62 99 LEU A O 1
ATOM 802 N N . ALA A 1 100 ? 0.736 -5.41 -2.141 1 98.38 100 ALA A N 1
ATOM 803 C CA . ALA A 1 100 ? -0.603 -5.227 -1.588 1 98.38 100 ALA A CA 1
ATOM 804 C C . ALA A 1 100 ? -0.574 -4.297 -0.379 1 98.38 100 ALA A C 1
ATOM 806 O O . ALA A 1 100 ? 0.349 -4.359 0.437 1 98.38 100 ALA A O 1
ATOM 807 N N . CYS A 1 101 ? -1.556 -3.482 -0.28 1 98.5 101 CYS A N 1
ATOM 808 C CA . CYS A 1 101 ? -1.906 -2.717 0.912 1 98.5 101 CYS A CA 1
ATOM 809 C C . CYS A 1 101 ? -3.314 -3.059 1.385 1 98.5 101 CYS A C 1
ATOM 811 O O . CYS A 1 101 ? -4.262 -3.031 0.598 1 98.5 101 CYS A O 1
ATOM 813 N N . ILE A 1 102 ? -3.363 -3.393 2.699 1 98.5 102 ILE A N 1
ATOM 814 C CA . ILE A 1 102 ? -4.645 -3.811 3.254 1 98.5 102 ILE A CA 1
ATOM 815 C C . ILE A 1 102 ? -4.883 -3.107 4.59 1 98.5 102 ILE A C 1
ATOM 817 O O . ILE A 1 102 ? -4 -3.086 5.453 1 98.5 102 ILE A O 1
ATOM 821 N N . LYS A 1 103 ? -6.004 -2.541 4.691 1 97.81 103 LYS A N 1
ATOM 822 C CA . LYS A 1 103 ? -6.418 -1.926 5.949 1 97.81 103 LYS A CA 1
ATOM 823 C C . LYS A 1 103 ? -7.484 -2.764 6.648 1 97.81 103 LYS A C 1
ATOM 825 O O . LYS A 1 103 ? -8.586 -2.938 6.125 1 97.81 103 LYS A O 1
ATOM 830 N N . LEU A 1 104 ? -7.086 -3.229 7.824 1 97.88 104 LEU A N 1
ATOM 831 C CA . LEU A 1 104 ? -7.973 -4.086 8.602 1 97.88 104 LEU A CA 1
ATOM 832 C C . LEU A 1 104 ? -8.5 -3.354 9.828 1 97.88 104 LEU A C 1
ATOM 834 O O . LEU A 1 104 ? -7.766 -2.615 10.484 1 97.88 104 LEU A O 1
ATOM 838 N N . GLY A 1 105 ? -9.773 -3.521 10.031 1 95.56 105 GLY A N 1
ATOM 839 C CA . GLY A 1 105 ? -10.391 -2.953 11.219 1 95.56 105 GLY A CA 1
ATOM 840 C C . GLY A 1 105 ? -10.57 -3.959 12.344 1 95.56 105 GLY A C 1
ATOM 841 O O . GLY A 1 105 ? -9.836 -4.949 12.414 1 95.56 105 GLY A O 1
ATOM 842 N N . SER A 1 106 ? -11.508 -3.547 13.188 1 90.44 106 SER A N 1
ATOM 843 C CA . SER A 1 106 ? -11.812 -4.449 14.289 1 90.44 106 SER A CA 1
ATOM 844 C C . SER A 1 106 ? -12.328 -5.789 13.781 1 90.44 106 SER A C 1
ATOM 846 O O . SER A 1 106 ? -13.031 -5.848 12.773 1 90.44 106 SER A O 1
ATOM 848 N N . GLU A 1 107 ? -11.961 -6.887 14.445 1 88.19 107 GLU A N 1
ATOM 849 C CA . GLU A 1 107 ? -12.391 -8.242 14.109 1 88.19 107 GLU A CA 1
ATOM 850 C C . GLU A 1 107 ? -11.992 -8.609 12.688 1 88.19 107 GLU A C 1
ATOM 852 O O . GLU A 1 107 ? -12.75 -9.266 11.969 1 88.19 107 GLU A O 1
ATOM 857 N N . ASP A 1 108 ? -11.109 -7.973 12.164 1 86.69 108 ASP A N 1
ATOM 858 C CA . ASP A 1 108 ? -10.484 -8.305 10.883 1 86.69 108 ASP A CA 1
ATOM 859 C C . ASP A 1 108 ? -11.367 -7.859 9.719 1 86.69 108 ASP A C 1
ATOM 861 O O . ASP A 1 108 ? -11.273 -8.414 8.617 1 86.69 108 ASP A O 1
ATOM 865 N N . LYS A 1 109 ? -12.25 -6.949 10.094 1 96.44 109 LYS A N 1
ATOM 866 C CA . LYS A 1 109 ? -13.031 -6.375 9.008 1 96.44 109 LYS A CA 1
ATOM 867 C C . LYS A 1 109 ? -12.133 -5.633 8.016 1 96.44 109 LYS A C 1
ATOM 869 O O . LYS A 1 109 ? -11.266 -4.852 8.422 1 96.44 109 LYS A O 1
ATOM 874 N N . VAL A 1 110 ? -12.414 -5.898 6.727 1 97.88 110 VAL A N 1
ATOM 875 C CA . VAL A 1 110 ? -11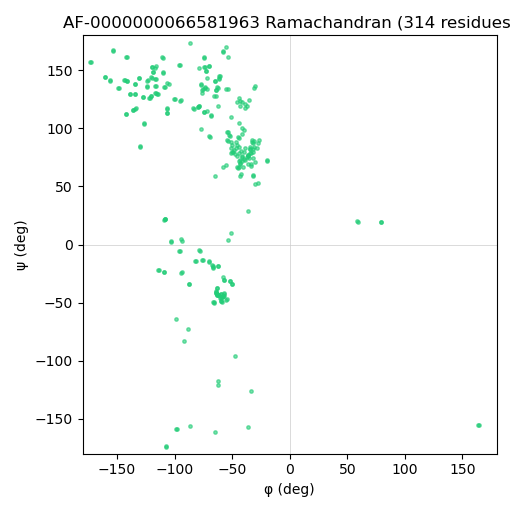.586 -5.258 5.715 1 97.88 110 VAL A CA 1
ATOM 876 C C . VAL A 1 110 ? -12.102 -3.848 5.438 1 97.88 110 VAL A C 1
ATOM 878 O O . VAL A 1 110 ? -13.211 -3.676 4.926 1 97.88 110 VAL A O 1
ATOM 881 N N . LEU A 1 111 ? -11.305 -2.852 5.723 1 96.94 111 LEU A N 1
ATOM 882 C CA . LEU A 1 111 ? -11.695 -1.459 5.527 1 96.94 111 LEU A CA 1
ATOM 883 C C . LEU A 1 111 ? -11.242 -0.953 4.164 1 96.94 111 LEU A C 1
ATOM 885 O O . LEU A 1 111 ? -11.805 0.009 3.635 1 96.94 111 LEU A O 1
ATOM 889 N N . GLY A 1 112 ? -10.234 -1.534 3.564 1 97.19 112 GLY A N 1
ATOM 890 C CA . GLY A 1 112 ? -9.711 -1.18 2.256 1 97.19 112 GLY A CA 1
ATOM 891 C C . GLY A 1 112 ? -8.633 -2.129 1.767 1 97.19 112 GLY A C 1
ATOM 892 O O . GLY A 1 112 ? -8.031 -2.855 2.561 1 97.19 112 GLY A O 1
ATOM 893 N N . ARG A 1 113 ? -8.453 -2.166 0.445 1 97.69 113 ARG A N 1
ATOM 894 C CA . ARG A 1 113 ? -7.41 -3.004 -0.144 1 97.69 113 ARG A CA 1
ATOM 895 C C . ARG A 1 113 ? -6.996 -2.48 -1.516 1 97.69 113 ARG A C 1
ATOM 897 O O . ARG A 1 113 ? -7.824 -1.948 -2.258 1 97.69 113 ARG A O 1
ATOM 904 N N . LEU A 1 114 ? -5.801 -2.535 -1.791 1 98.31 114 LEU A N 1
ATOM 905 C CA . LEU A 1 114 ? -5.207 -2.311 -3.105 1 98.31 114 LEU A CA 1
ATOM 906 C C . LEU A 1 114 ? -4.145 -3.363 -3.41 1 98.31 114 LEU A C 1
ATOM 908 O O . LEU A 1 114 ? -3.15 -3.473 -2.689 1 98.31 114 LEU A O 1
ATOM 912 N N . VAL A 1 115 ? -4.41 -4.164 -4.434 1 97.75 115 VAL A N 1
ATOM 913 C CA . VAL A 1 115 ? -3.535 -5.277 -4.789 1 97.75 115 VAL A CA 1
ATOM 914 C C . VAL A 1 115 ? -3.088 -5.137 -6.242 1 97.75 115 VAL A C 1
ATOM 916 O O . VAL A 1 115 ? -3.891 -4.805 -7.117 1 97.75 115 VAL A O 1
ATOM 919 N N . HIS A 1 116 ? -1.811 -5.359 -6.453 1 96.69 116 HIS A N 1
ATOM 920 C CA . HIS A 1 116 ? -1.247 -5.285 -7.797 1 96.69 116 HIS A CA 1
ATOM 921 C C . HIS A 1 116 ? -0.342 -6.48 -8.078 1 96.69 116 HIS A C 1
ATOM 923 O O . HIS A 1 116 ? 0.717 -6.621 -7.465 1 96.69 116 HIS A O 1
ATOM 929 N N . CYS A 1 117 ? -0.798 -7.242 -9.086 1 96.5 117 CYS A N 1
ATOM 930 C CA . CYS A 1 117 ? -0.037 -8.406 -9.516 1 96.5 117 CYS A CA 1
ATOM 931 C C . CYS A 1 117 ? 0.152 -8.414 -11.023 1 96.5 117 CYS A C 1
ATOM 933 O O . CYS A 1 117 ? -0.543 -9.133 -11.742 1 96.5 117 CYS A O 1
ATOM 935 N N . PRO A 1 118 ? 1.154 -7.727 -11.516 1 92.94 118 PRO A N 1
ATOM 936 C CA . PRO A 1 118 ? 1.332 -7.609 -12.969 1 92.94 118 PRO A CA 1
ATOM 937 C C . PRO A 1 118 ? 1.772 -8.922 -13.617 1 92.94 118 PRO A C 1
ATOM 939 O O . PRO A 1 118 ? 2.336 -9.789 -12.945 1 92.94 118 PRO A O 1
ATOM 942 N N . ILE A 1 119 ? 1.406 -8.992 -14.891 1 88.69 119 ILE A N 1
ATOM 943 C CA . ILE A 1 119 ? 1.887 -10.133 -15.664 1 88.69 119 ILE A CA 1
ATOM 944 C C . ILE A 1 119 ? 3.396 -10.016 -15.867 1 88.69 119 ILE A C 1
ATOM 946 O O . ILE A 1 119 ? 3.9 -8.953 -16.234 1 88.69 119 ILE A O 1
ATOM 950 N N . GLU A 1 120 ? 4.148 -10.891 -15.25 1 74 120 GLU A N 1
ATOM 951 C CA . GLU A 1 120 ? 5.602 -10.867 -15.391 1 74 120 GLU A CA 1
ATOM 952 C C . GLU A 1 120 ? 6.016 -10.914 -16.859 1 74 120 GLU A C 1
ATOM 954 O O . GLU A 1 120 ? 5.609 -11.812 -17.594 1 74 120 GLU A O 1
ATOM 959 N N . THR A 1 121 ? 6.141 -9.789 -17.422 1 59.88 121 THR A N 1
ATOM 960 C CA . THR A 1 121 ? 6.699 -9.859 -18.766 1 59.88 121 THR A CA 1
ATOM 961 C C . THR A 1 121 ? 8.172 -10.258 -18.719 1 59.88 121 THR A C 1
ATOM 963 O O . THR A 1 121 ? 8.922 -9.773 -17.875 1 59.88 121 THR A O 1
ATOM 966 N N . GLN A 1 122 ? 8.492 -11.5 -18.828 1 47.12 122 GLN A N 1
ATOM 967 C CA . GLN A 1 122 ? 9.859 -11.953 -19.047 1 47.12 122 GLN A CA 1
ATOM 968 C C . GLN A 1 122 ? 10.664 -10.93 -19.844 1 47.12 122 GLN A C 1
ATOM 970 O O . GLN A 1 122 ? 10.234 -10.5 -20.922 1 47.12 122 GLN A O 1
ATOM 975 N N . VAL A 1 123 ? 11.195 -9.953 -19.094 1 45.53 123 VAL A N 1
ATOM 976 C CA . VAL A 1 123 ? 12.164 -9.148 -19.828 1 45.53 123 VAL A CA 1
ATOM 977 C C . VAL A 1 123 ? 12.93 -10.031 -20.812 1 45.53 123 VAL A C 1
ATOM 979 O O . VAL A 1 123 ? 13.578 -11.008 -20.422 1 45.53 123 VAL A O 1
ATOM 982 N N . LEU A 1 124 ? 12.352 -10.25 -21.891 1 43.25 124 LEU A N 1
ATOM 983 C CA . LEU A 1 124 ? 13.219 -10.836 -22.906 1 43.25 124 LEU A CA 1
ATOM 984 C C . LEU A 1 124 ? 14.641 -10.312 -22.781 1 43.25 124 LEU A C 1
ATOM 986 O O . LEU A 1 124 ? 14.875 -9.109 -22.938 1 43.25 124 LEU A O 1
ATOM 990 N N . ARG A 1 125 ? 15.242 -10.734 -21.734 1 40.5 125 ARG A N 1
ATOM 991 C CA . ARG A 1 125 ? 16.672 -10.492 -21.922 1 40.5 125 ARG A CA 1
ATOM 992 C C . ARG A 1 125 ? 17.062 -10.711 -23.391 1 40.5 125 ARG A C 1
ATOM 994 O O . ARG A 1 125 ? 16.922 -11.82 -23.906 1 40.5 125 ARG A O 1
ATOM 1001 N N . ARG A 1 126 ? 16.734 -9.766 -24.125 1 41.06 126 ARG A N 1
ATOM 1002 C CA . ARG A 1 126 ? 17.406 -9.867 -25.406 1 41.06 126 ARG A CA 1
ATOM 1003 C C . ARG A 1 126 ? 18.828 -10.391 -25.234 1 41.06 126 ARG A C 1
ATOM 1005 O O . ARG A 1 126 ? 19.656 -9.75 -24.578 1 41.06 126 ARG A O 1
ATOM 1012 N N . CYS A 1 127 ? 18.922 -11.594 -25 1 42.44 127 CYS A N 1
ATOM 1013 C CA . CYS A 1 127 ? 20.25 -12.18 -25.156 1 42.44 127 CYS A CA 1
ATOM 1014 C C . CYS A 1 127 ? 21.031 -11.469 -26.25 1 42.44 127 CYS A C 1
ATOM 1016 O O . CYS A 1 127 ? 20.656 -11.516 -27.422 1 42.44 127 CYS A O 1
ATOM 1018 N N . VAL A 1 128 ? 21.5 -10.281 -25.953 1 43.81 128 VAL A N 1
ATOM 1019 C CA . VAL A 1 128 ? 22.5 -9.766 -26.891 1 43.81 128 VAL A CA 1
ATOM 1020 C C . VAL A 1 128 ? 23.453 -10.883 -27.297 1 43.81 128 VAL A C 1
ATOM 1022 O O . VAL A 1 128 ? 24.203 -11.391 -26.453 1 43.81 128 VAL A O 1
ATOM 1025 N N . VAL A 1 129 ? 22.969 -11.797 -28.078 1 46.88 129 VAL A N 1
ATOM 1026 C CA . VAL A 1 129 ? 23.922 -12.688 -28.703 1 46.88 129 VAL A CA 1
ATOM 1027 C C . VAL A 1 129 ? 25.141 -11.883 -29.172 1 46.88 129 VAL A C 1
ATOM 1029 O O . VAL A 1 129 ? 25 -10.914 -29.922 1 46.88 129 VAL A O 1
ATOM 1032 N N . PRO A 1 130 ? 26.172 -11.82 -28.375 1 49.81 130 PRO A N 1
ATOM 1033 C CA . PRO A 1 130 ? 27.344 -11.109 -28.891 1 49.81 130 PRO A CA 1
ATOM 1034 C C . PRO A 1 130 ? 27.594 -11.375 -30.375 1 49.81 130 PRO A C 1
ATOM 1036 O O . PRO A 1 130 ? 27.234 -12.445 -30.875 1 49.81 130 PRO A O 1
ATOM 1039 N N . PRO A 1 131 ? 27.578 -10.297 -31.125 1 48.34 131 PRO A N 1
ATOM 1040 C CA . PRO A 1 131 ? 27.938 -10.617 -32.5 1 48.34 131 PRO A CA 1
ATOM 1041 C C . PRO A 1 131 ? 29.062 -11.633 -32.625 1 48.34 131 PRO A C 1
ATOM 1043 O O . PRO A 1 131 ? 30.078 -11.508 -31.906 1 48.34 131 PRO A O 1
ATOM 1046 N N . GLY A 1 132 ? 28.734 -12.828 -32.469 1 41.38 132 GLY A N 1
ATOM 1047 C CA . GLY A 1 132 ? 29.766 -13.836 -32.656 1 41.38 132 GLY A CA 1
ATOM 1048 C C . GLY A 1 132 ? 30.812 -13.422 -33.656 1 41.38 132 GLY A C 1
ATOM 1049 O O . GLY A 1 132 ? 30.594 -12.492 -34.438 1 41.38 132 GLY A O 1
ATOM 1050 N N . PRO A 1 133 ? 32.094 -13.609 -33.438 1 45.34 133 PRO A N 1
ATOM 1051 C CA . PRO A 1 133 ? 33.125 -13.25 -34.406 1 45.34 133 PRO A CA 1
ATOM 1052 C C . PRO A 1 133 ? 32.719 -13.617 -35.844 1 45.34 133 PRO A C 1
ATOM 1054 O O . PRO A 1 133 ? 32.062 -14.633 -36.062 1 45.34 133 PRO A O 1
ATOM 1057 N N . LEU A 1 134 ? 32.281 -12.602 -36.531 1 43.66 134 LEU A N 1
ATOM 1058 C CA . LEU A 1 134 ? 32.094 -12.852 -37.969 1 43.66 134 LEU A CA 1
ATOM 1059 C C . LEU A 1 134 ? 33.156 -13.773 -38.5 1 43.66 134 LEU A C 1
ATOM 1061 O O . LEU A 1 134 ? 34.344 -13.414 -38.531 1 43.66 134 LEU A O 1
ATOM 1065 N N . ARG A 1 135 ? 33.125 -15 -38.125 1 37.25 135 ARG A N 1
ATOM 1066 C CA . ARG A 1 135 ? 34.094 -15.891 -38.781 1 37.25 135 ARG A CA 1
ATOM 1067 C C . ARG A 1 135 ? 34.125 -15.648 -40.281 1 37.25 135 ARG A C 1
ATOM 1069 O O . ARG A 1 135 ? 33.094 -15.664 -40.938 1 37.25 135 ARG A O 1
ATOM 1076 N N . VAL A 1 136 ? 35.031 -14.758 -40.719 1 38.62 136 VAL A N 1
ATOM 1077 C CA . VAL A 1 136 ? 35.344 -14.617 -42.125 1 38.62 136 VAL A CA 1
ATOM 1078 C C . VAL A 1 136 ? 35.469 -15.992 -42.781 1 38.62 136 VAL A C 1
ATOM 1080 O O . VAL A 1 136 ? 36.375 -16.766 -42.469 1 38.62 136 VAL A O 1
ATOM 1083 N N . VAL A 1 137 ? 34.344 -16.641 -42.906 1 38.03 137 VAL A N 1
ATOM 1084 C CA . VAL A 1 137 ? 34.406 -17.875 -43.688 1 38.03 137 VAL A CA 1
ATOM 1085 C C . VAL A 1 137 ? 35.188 -17.641 -44.969 1 38.03 137 VAL A C 1
ATOM 1087 O O . VAL A 1 137 ? 34.781 -16.812 -45.812 1 38.03 137 VAL A O 1
ATOM 1090 N N . THR A 1 138 ? 36.5 -17.562 -44.875 1 35.34 138 THR A N 1
ATOM 1091 C CA . THR A 1 138 ? 37.344 -17.594 -46.062 1 35.34 138 THR A CA 1
ATOM 1092 C C . THR A 1 138 ? 36.875 -18.672 -47.031 1 35.34 138 THR A C 1
ATOM 1094 O O . THR A 1 138 ? 36.688 -19.828 -46.625 1 35.34 138 THR A O 1
ATOM 1097 N N . SER A 1 139 ? 35.875 -18.219 -47.812 1 38.12 139 SER A N 1
ATOM 1098 C CA . SER A 1 139 ? 35.438 -18.984 -49 1 38.12 139 SER A CA 1
ATOM 1099 C C . SER A 1 139 ? 36.562 -19.734 -49.625 1 38.12 139 SER A C 1
ATOM 1101 O O . SER A 1 139 ? 37.5 -19.125 -50.188 1 38.12 139 SER A O 1
ATOM 1103 N N . GLY A 1 140 ? 37.188 -20.656 -48.812 1 30.55 140 GLY A N 1
ATOM 1104 C CA . GLY A 1 140 ? 38.281 -21.453 -49.375 1 30.55 140 GLY A CA 1
ATOM 1105 C C . GLY A 1 140 ? 38.062 -21.828 -50.812 1 30.55 140 GLY A C 1
ATOM 1106 O O . GLY A 1 140 ? 37 -21.562 -51.375 1 30.55 140 GLY A O 1
ATOM 1107 N N . ARG A 1 141 ? 38.75 -22.922 -51.219 1 33.22 141 ARG A N 1
ATOM 1108 C CA . ARG A 1 141 ? 39.469 -23.438 -52.375 1 33.22 141 ARG A CA 1
ATOM 1109 C C . ARG A 1 141 ? 38.531 -23.797 -53.5 1 33.22 141 ARG A C 1
ATOM 1111 O O . ARG A 1 141 ? 37.5 -24.406 -53.281 1 33.22 141 ARG A O 1
ATOM 1118 N N . PRO A 1 142 ? 38.625 -23.094 -54.625 1 39.16 142 PRO A N 1
ATOM 1119 C CA . PRO A 1 142 ? 37.938 -23.391 -55.875 1 39.16 142 PRO A CA 1
ATOM 1120 C C . PRO A 1 142 ? 38 -24.875 -56.219 1 39.16 142 PRO A C 1
ATOM 1122 O O . PRO A 1 142 ? 39.094 -25.453 -56.281 1 39.16 142 PRO A O 1
ATOM 1125 N N . GLN A 1 143 ? 37.219 -25.672 -55.625 1 29.7 143 GLN A N 1
ATOM 1126 C CA . GLN A 1 143 ? 37.375 -27.078 -56 1 29.7 143 GLN A CA 1
ATOM 1127 C C . GLN A 1 143 ? 37.344 -27.266 -57.5 1 29.7 143 GLN A C 1
ATOM 1129 O O . GLN A 1 143 ? 36.562 -26.641 -58.219 1 29.7 143 GLN A O 1
ATOM 1134 N N . PRO A 1 144 ? 38.531 -27.609 -58.062 1 35.91 144 PRO A N 1
ATOM 1135 C CA . PRO A 1 144 ? 38.781 -27.844 -59.469 1 35.91 144 PRO A CA 1
ATOM 1136 C C . PRO A 1 144 ? 37.719 -28.688 -60.156 1 35.91 144 PRO A C 1
ATOM 1138 O O . PRO A 1 144 ? 37.031 -29.453 -59.5 1 35.91 144 PRO A O 1
ATOM 1141 N N . PRO A 1 145 ? 37.188 -28.172 -61.219 1 34.09 145 PRO A N 1
ATOM 1142 C CA . PRO A 1 145 ? 36.188 -28.859 -62.062 1 34.09 145 PRO A CA 1
ATOM 1143 C C . PRO A 1 145 ? 36.562 -30.312 -62.344 1 34.09 145 PRO A C 1
ATOM 1145 O O . PRO A 1 145 ? 37.656 -30.594 -62.844 1 34.09 145 PRO A O 1
ATOM 1148 N N . GLY A 1 146 ? 36.562 -31.141 -61.25 1 25 146 GLY A N 1
ATOM 1149 C CA . GLY A 1 146 ? 37.031 -32.5 -61.562 1 25 146 GLY A CA 1
ATOM 1150 C C . GLY A 1 146 ? 36.469 -33.031 -62.844 1 25 146 GLY A C 1
ATOM 1151 O O . GLY A 1 146 ? 35.375 -32.688 -63.25 1 25 146 GLY A O 1
ATOM 1152 N N . ARG A 1 147 ? 37.375 -33.312 -63.75 1 26.86 147 ARG A N 1
ATOM 1153 C CA . ARG A 1 147 ? 37.406 -33.938 -65.062 1 26.86 147 ARG A CA 1
ATOM 1154 C C . ARG A 1 147 ? 36.469 -35.125 -65.125 1 26.86 147 ARG A C 1
ATOM 1156 O O . ARG A 1 147 ? 36.312 -35.875 -64.188 1 26.86 147 ARG A O 1
ATOM 1163 N N . GLY A 1 148 ? 35.438 -35.062 -66 1 28 148 GLY A N 1
ATOM 1164 C CA . GLY A 1 148 ? 34.469 -35.938 -66.625 1 28 148 GLY A CA 1
ATOM 1165 C C . GLY A 1 148 ? 35.062 -37.312 -66.938 1 28 148 GLY A C 1
ATOM 1166 O O . GLY A 1 148 ? 34.469 -38.062 -67.75 1 28 148 GLY A O 1
ATOM 1167 N N . THR A 1 149 ? 36.094 -37.781 -66.125 1 24.91 149 THR A N 1
ATOM 1168 C CA . THR A 1 149 ? 36.781 -38.75 -67 1 24.91 149 THR A CA 1
ATOM 1169 C C . THR A 1 149 ? 35.812 -39.844 -67.438 1 24.91 149 THR A C 1
ATOM 1171 O O . THR A 1 149 ? 35.969 -40.375 -68.562 1 24.91 149 THR A O 1
ATOM 1174 N N . ARG A 1 150 ? 35.031 -40.5 -66.438 1 24.56 150 ARG A N 1
ATOM 1175 C CA . ARG A 1 150 ? 35.406 -41.906 -66.5 1 24.56 150 ARG A CA 1
ATOM 1176 C C . ARG A 1 150 ? 35.062 -42.531 -67.875 1 24.56 150 ARG A C 1
ATOM 1178 O O . ARG A 1 150 ? 35.938 -43.062 -68.562 1 24.56 150 ARG A O 1
ATOM 1185 N N . SER A 1 151 ? 34.125 -43.562 -67.75 1 26.41 151 SER A N 1
ATOM 1186 C CA . SER A 1 151 ? 34.25 -44.969 -68.062 1 26.41 151 SER A CA 1
ATOM 1187 C C . SER A 1 151 ? 33.938 -45.25 -69.5 1 26.41 151 SER A C 1
ATOM 1189 O O . SER A 1 151 ? 33.25 -44.438 -70.188 1 26.41 151 SER A O 1
ATOM 1191 N N . ILE A 1 152 ? 34.219 -46.594 -69.812 1 28.58 152 ILE A N 1
ATOM 1192 C CA . ILE A 1 152 ? 34.719 -47.594 -70.812 1 28.58 152 ILE A CA 1
ATOM 1193 C C . ILE A 1 152 ? 33.625 -47.844 -71.875 1 28.58 152 ILE A C 1
ATOM 1195 O O . ILE A 1 152 ? 32.469 -47.969 -71.5 1 28.58 152 ILE A O 1
ATOM 1199 N N . PRO A 1 153 ? 34.062 -47.75 -73.062 1 33.44 153 PRO A N 1
ATOM 1200 C CA . PRO A 1 153 ? 33.469 -47.938 -74.438 1 33.44 153 PRO A CA 1
ATOM 1201 C C . PRO A 1 153 ? 32.812 -49.281 -74.562 1 33.44 153 PRO A C 1
ATOM 1203 O O . PRO A 1 153 ? 32.25 -49.594 -75.625 1 33.44 153 PRO A O 1
ATOM 1206 N N . SER A 1 154 ? 32.688 -50.219 -73.5 1 26.38 154 SER A N 1
ATOM 1207 C CA . SER A 1 154 ? 32.844 -51.562 -74.125 1 26.38 154 SER A CA 1
ATOM 1208 C C . SER A 1 154 ? 31.844 -51.75 -75.25 1 26.38 154 SER A C 1
ATOM 1210 O O . SER A 1 154 ? 30.797 -51.094 -75.25 1 26.38 154 SER A O 1
ATOM 1212 N N . HIS A 1 155 ? 32.125 -52.906 -76 1 25.72 155 HIS A N 1
ATOM 1213 C CA . HIS A 1 155 ? 32.031 -53.594 -77.312 1 25.72 155 HIS A CA 1
ATOM 1214 C C . HIS A 1 155 ? 30.594 -54 -77.562 1 25.72 155 HIS A C 1
ATOM 1216 O O . HIS A 1 155 ? 29.828 -54.312 -76.688 1 25.72 155 HIS A O 1
ATOM 1222 N N . ASP A 1 156 ? 30.203 -53.906 -78.812 1 24.77 156 ASP A N 1
ATOM 1223 C CA . ASP A 1 156 ? 29.359 -54.219 -79.938 1 24.77 156 ASP A CA 1
ATOM 1224 C C . ASP A 1 156 ? 29.234 -55.75 -80.125 1 24.77 156 ASP A C 1
ATOM 1226 O O . ASP A 1 156 ? 28.812 -56.219 -81.188 1 24.77 156 ASP A O 1
ATOM 1230 N N . ASN A 1 157 ? 29.688 -56.844 -79.188 1 25.91 157 ASN A N 1
ATOM 1231 C CA . ASN A 1 157 ? 29.266 -58.156 -79.688 1 25.91 157 ASN A CA 1
ATOM 1232 C C . ASN A 1 157 ? 27.75 -58.281 -79.688 1 25.91 157 ASN A C 1
ATOM 1234 O O . ASN A 1 157 ? 27.156 -58.594 -78.625 1 25.91 157 ASN A O 1
ATOM 1238 N N . LYS A 1 158 ? 27.016 -57.531 -80.312 1 26.53 158 LYS A N 1
ATOM 1239 C CA . LYS A 1 158 ? 25.594 -57.594 -80.688 1 26.53 158 LYS A CA 1
ATOM 1240 C C . LYS A 1 158 ? 25.312 -58.75 -81.562 1 26.53 158 LYS A C 1
ATOM 1242 O O . LYS A 1 158 ? 25.938 -58.906 -82.625 1 26.53 158 LYS A O 1
ATOM 1247 N N . ALA A 1 159 ? 24.516 -59.875 -81.5 1 23.02 159 ALA A N 1
ATOM 1248 C CA . ALA A 1 159 ? 23.641 -59.875 -82.625 1 23.02 159 ALA A CA 1
ATOM 1249 C C . ALA A 1 159 ? 22.828 -58.594 -82.75 1 23.02 159 ALA A C 1
ATOM 1251 O O . ALA A 1 159 ? 22.469 -58 -81.688 1 23.02 159 ALA A O 1
ATOM 1252 N N . MET B 1 1 ? 62.938 27.516 -17.5 1 40.19 1 MET B N 1
ATOM 1253 C CA . MET B 1 1 ? 61.875 26.516 -17.422 1 40.19 1 MET B CA 1
ATOM 1254 C C . MET B 1 1 ? 60.875 26.875 -16.344 1 40.19 1 MET B C 1
ATOM 1256 O O . MET B 1 1 ? 61.156 26.797 -15.148 1 40.19 1 MET B O 1
ATOM 1260 N N . ARG B 1 2 ? 60.062 27.969 -16.531 1 45.81 2 ARG B N 1
ATOM 1261 C CA . ARG B 1 2 ? 58.906 28.375 -15.734 1 45.81 2 ARG B CA 1
ATOM 1262 C C . ARG B 1 2 ? 57.938 27.203 -15.555 1 45.81 2 ARG B C 1
ATOM 1264 O O . ARG B 1 2 ? 57.469 26.625 -16.531 1 45.81 2 ARG B O 1
ATOM 1271 N N . ARG B 1 3 ? 58.125 26.391 -14.523 1 46.75 3 ARG B N 1
ATOM 1272 C CA . ARG B 1 3 ? 57.156 25.375 -14.086 1 46.75 3 ARG B CA 1
ATOM 1273 C C . ARG B 1 3 ? 55.75 25.953 -14.016 1 46.75 3 ARG B C 1
ATOM 1275 O O . ARG B 1 3 ? 55.5 26.906 -13.281 1 46.75 3 ARG B O 1
ATOM 1282 N N . LEU B 1 4 ? 55.031 26.016 -15.133 1 50.12 4 LEU B N 1
ATOM 1283 C CA . LEU B 1 4 ? 53.594 26.266 -15.188 1 50.12 4 LEU B CA 1
ATOM 1284 C C . LEU B 1 4 ? 52.844 25.453 -14.125 1 50.12 4 LEU B C 1
ATOM 1286 O O . LEU B 1 4 ? 52.812 24.219 -14.195 1 50.12 4 LEU B O 1
ATOM 1290 N N . LEU B 1 5 ? 52.969 25.828 -12.828 1 53.75 5 LEU B N 1
ATOM 1291 C CA . LEU B 1 5 ? 52.094 25.297 -11.781 1 53.75 5 LEU B CA 1
ATOM 1292 C C . LEU B 1 5 ? 50.625 25.406 -12.188 1 53.75 5 LEU B C 1
ATOM 1294 O O . LEU B 1 5 ? 50.125 26.5 -12.414 1 53.75 5 LEU B O 1
ATOM 1298 N N . ILE B 1 6 ? 50.156 24.5 -13.016 1 55.69 6 ILE B N 1
ATOM 1299 C CA . ILE B 1 6 ? 48.75 24.359 -13.32 1 55.69 6 ILE B CA 1
ATOM 1300 C C . ILE B 1 6 ? 47.938 24.219 -12.031 1 55.69 6 ILE B C 1
ATOM 1302 O O . ILE B 1 6 ? 48.188 23.297 -11.242 1 55.69 6 ILE B O 1
ATOM 1306 N N . PRO B 1 7 ? 47.344 25.328 -11.508 1 54.59 7 PRO B N 1
ATOM 1307 C CA . PRO B 1 7 ? 46.438 25.125 -10.375 1 54.59 7 PRO B CA 1
ATOM 1308 C C . PRO B 1 7 ? 45.375 24.078 -10.664 1 54.59 7 PRO B C 1
ATOM 1310 O O . PRO B 1 7 ? 44.656 24.156 -11.68 1 54.59 7 PRO B O 1
ATOM 1313 N N . LEU B 1 8 ? 45.625 22.781 -10.281 1 51.69 8 LEU B N 1
ATOM 1314 C CA . LEU B 1 8 ? 44.562 21.766 -10.281 1 51.69 8 LEU B CA 1
ATOM 1315 C C . LEU B 1 8 ? 43.406 22.188 -9.383 1 51.69 8 LEU B C 1
ATOM 1317 O O . LEU B 1 8 ? 43.531 22.156 -8.156 1 51.69 8 LEU B O 1
ATOM 1321 N N . ALA B 1 9 ? 42.656 23.234 -9.703 1 50.88 9 ALA B N 1
ATOM 1322 C CA . ALA B 1 9 ? 41.438 23.516 -8.969 1 50.88 9 ALA B CA 1
ATOM 1323 C C . ALA B 1 9 ? 40.562 22.266 -8.875 1 50.88 9 ALA B C 1
ATOM 1325 O O . ALA B 1 9 ? 40.125 21.719 -9.891 1 50.88 9 ALA B O 1
ATOM 1326 N N . LEU B 1 10 ? 40.781 21.406 -7.902 1 48.78 10 LEU B N 1
ATOM 1327 C CA . LEU B 1 10 ? 39.844 20.328 -7.562 1 48.78 10 LEU B CA 1
ATOM 1328 C C . LEU B 1 10 ? 38.438 20.859 -7.379 1 48.78 10 LEU B C 1
ATOM 1330 O O . LEU B 1 10 ? 38.188 21.625 -6.445 1 48.78 10 LEU B O 1
ATOM 1334 N N . TRP B 1 11 ? 37.688 21.125 -8.477 1 48.59 11 TRP B N 1
ATOM 1335 C CA . TRP B 1 11 ? 36.219 21.312 -8.359 1 48.59 11 TRP B CA 1
ATOM 1336 C C . TRP B 1 11 ? 35.625 20.266 -7.441 1 48.59 11 TRP B C 1
ATOM 1338 O O . TRP B 1 11 ? 35.562 19.078 -7.781 1 48.59 11 TRP B O 1
ATOM 1348 N N . LEU B 1 12 ? 35.938 20.344 -6.078 1 47.53 12 LEU B N 1
ATOM 1349 C CA . LEU B 1 12 ? 35.094 19.578 -5.18 1 47.53 12 LEU B CA 1
ATOM 1350 C C . LEU B 1 12 ? 33.625 19.703 -5.59 1 47.53 12 LEU B C 1
ATOM 1352 O O . LEU B 1 12 ? 33.031 20.781 -5.473 1 47.53 12 LEU B O 1
ATOM 1356 N N . GLY B 1 13 ? 33.156 19.031 -6.652 1 45.06 13 GLY B N 1
ATOM 1357 C CA . GLY B 1 13 ? 31.75 18.875 -6.926 1 45.06 13 GLY B CA 1
ATOM 1358 C C . GLY B 1 13 ? 30.906 18.797 -5.664 1 45.06 13 GLY B C 1
ATOM 1359 O O . GLY B 1 13 ? 31.172 18 -4.77 1 45.06 13 GLY B O 1
ATOM 1360 N N . ALA B 1 14 ? 30.453 19.844 -5.109 1 48.03 14 ALA B N 1
ATOM 1361 C CA . ALA B 1 14 ? 29.391 19.797 -4.094 1 48.03 14 ALA B CA 1
ATOM 1362 C C . ALA B 1 14 ? 28.438 18.641 -4.359 1 48.03 14 ALA B C 1
ATOM 1364 O O . ALA B 1 14 ? 27.781 18.594 -5.406 1 48.03 14 ALA B O 1
ATOM 1365 N N . VAL B 1 15 ? 28.766 17.406 -3.998 1 48.47 15 VAL B N 1
ATOM 1366 C CA . VAL B 1 15 ? 27.688 16.438 -3.875 1 48.47 15 VAL B CA 1
ATOM 1367 C C . VAL B 1 15 ? 26.5 17.078 -3.164 1 48.47 15 VAL B C 1
ATOM 1369 O O . VAL B 1 15 ? 26.562 17.391 -1.973 1 48.47 15 VAL B O 1
ATOM 1372 N N . GLY B 1 16 ? 25.906 18.141 -3.646 1 42.94 16 GLY B N 1
ATOM 1373 C CA . GLY B 1 16 ? 24.641 18.531 -3.035 1 42.94 16 GLY B CA 1
ATOM 1374 C C . GLY B 1 16 ? 23.844 17.359 -2.506 1 42.94 16 GLY B C 1
ATOM 1375 O O . GLY B 1 16 ? 23.734 16.328 -3.17 1 42.94 16 GLY B O 1
ATOM 1376 N N . VAL B 1 17 ? 24.031 16.938 -1.271 1 45.38 17 VAL B N 1
ATOM 1377 C CA . VAL B 1 17 ? 23.094 16.031 -0.614 1 45.38 17 VAL B CA 1
ATOM 1378 C C . VAL B 1 17 ? 21.688 16.266 -1.165 1 45.38 17 VAL B C 1
ATOM 1380 O O . VAL B 1 17 ? 21.062 17.281 -0.884 1 45.38 17 VAL B O 1
ATOM 1383 N N . GLY B 1 18 ? 21.422 16.266 -2.449 1 43.62 18 GLY B N 1
ATOM 1384 C CA . GLY B 1 18 ? 20.125 16.453 -3.08 1 43.62 18 GLY B CA 1
ATOM 1385 C C . GLY B 1 18 ? 18.984 15.867 -2.273 1 43.62 18 GLY B C 1
ATOM 1386 O O . GLY B 1 18 ? 19.047 14.703 -1.858 1 43.62 18 GLY B O 1
ATOM 1387 N N . VAL B 1 19 ? 18.406 16.516 -1.274 1 51.41 19 VAL B N 1
ATOM 1388 C CA . VAL B 1 19 ? 17.062 16.141 -0.856 1 51.41 19 VAL B CA 1
ATOM 1389 C C . VAL B 1 19 ? 16.375 15.359 -1.975 1 51.41 19 VAL B C 1
ATOM 1391 O O . VAL B 1 19 ? 16.281 15.844 -3.105 1 51.41 19 VAL B O 1
ATOM 1394 N N . ALA B 1 20 ? 16.75 14.109 -2.256 1 60.16 20 ALA B N 1
ATOM 1395 C CA . ALA B 1 20 ? 16.312 13.211 -3.326 1 60.16 20 ALA B CA 1
ATOM 1396 C C . ALA B 1 20 ? 14.898 13.531 -3.779 1 60.16 20 ALA B C 1
ATOM 1398 O O . ALA B 1 20 ? 13.961 13.508 -2.975 1 60.16 20 ALA B O 1
ATOM 1399 N N . GLU B 1 21 ? 14.672 14.43 -4.727 1 84.06 21 GLU B N 1
ATOM 1400 C CA . GLU B 1 21 ? 13.477 14.898 -5.41 1 84.06 21 GLU B CA 1
ATOM 1401 C C . GLU B 1 21 ? 12.562 13.734 -5.797 1 84.06 21 GLU B C 1
ATOM 1403 O O . GLU B 1 21 ? 13.047 12.641 -6.113 1 84.06 21 GLU B O 1
ATOM 1408 N N . LEU B 1 22 ? 11.273 13.836 -5.301 1 94.44 22 LEU B N 1
ATOM 1409 C CA . LEU B 1 22 ? 10.273 12.836 -5.664 1 94.44 22 LEU B CA 1
ATOM 1410 C C . LEU B 1 22 ? 10.148 12.719 -7.18 1 94.44 22 LEU B C 1
ATOM 1412 O O . LEU B 1 22 ? 10.258 13.711 -7.895 1 94.44 22 LEU B O 1
ATOM 1416 N N . THR B 1 23 ? 10.125 11.523 -7.629 1 94.69 23 THR B N 1
ATOM 1417 C CA . THR B 1 23 ? 9.812 11.32 -9.039 1 94.69 23 THR B CA 1
ATOM 1418 C C . THR B 1 23 ? 8.445 11.906 -9.383 1 94.69 23 THR B C 1
ATOM 1420 O O . THR B 1 23 ? 7.684 12.273 -8.484 1 94.69 23 THR B O 1
ATOM 1423 N N . GLU B 1 24 ? 8.242 12.016 -10.664 1 95 24 GLU B N 1
ATOM 1424 C CA . GLU B 1 24 ? 6.945 12.531 -11.094 1 95 24 GLU B CA 1
ATOM 1425 C C . GLU B 1 24 ? 5.805 11.672 -10.555 1 95 24 GLU B C 1
ATOM 1427 O O . GLU B 1 24 ? 4.789 12.188 -10.094 1 95 24 GLU B O 1
ATOM 1432 N N . ALA B 1 25 ? 5.949 10.352 -10.633 1 96.44 25 ALA B N 1
ATOM 1433 C CA . ALA B 1 25 ? 4.926 9.43 -10.141 1 96.44 25 ALA B CA 1
ATOM 1434 C C . ALA B 1 25 ? 4.734 9.578 -8.633 1 96.44 25 ALA B C 1
ATOM 1436 O O . ALA B 1 25 ? 3.609 9.547 -8.133 1 96.44 25 ALA B O 1
ATOM 1437 N N . GLN B 1 26 ? 5.844 9.688 -7.887 1 97.56 26 GLN B N 1
ATOM 1438 C CA . GLN B 1 26 ? 5.777 9.859 -6.441 1 97.56 26 GLN B CA 1
ATOM 1439 C C . GLN B 1 26 ? 5.09 11.172 -6.07 1 97.56 26 GLN B C 1
ATOM 1441 O O . GLN B 1 26 ? 4.289 11.211 -5.137 1 97.56 26 GLN B O 1
ATOM 1446 N N . ARG B 1 27 ? 5.336 12.18 -6.828 1 97 27 ARG B N 1
ATOM 1447 C CA . ARG B 1 27 ? 4.676 13.461 -6.613 1 97 27 ARG B CA 1
ATOM 1448 C C . ARG B 1 27 ? 3.178 13.359 -6.871 1 97 27 ARG B C 1
ATOM 1450 O O . ARG B 1 27 ? 2.369 13.844 -6.078 1 97 27 ARG B O 1
ATOM 1457 N N . ARG B 1 28 ? 2.895 12.797 -7.984 1 97.31 28 ARG B N 1
ATOM 1458 C CA . ARG B 1 28 ? 1.486 12.586 -8.297 1 97.31 28 ARG B CA 1
ATOM 1459 C C . ARG B 1 28 ? 0.808 11.742 -7.223 1 97.31 28 ARG B C 1
ATOM 1461 O O . ARG B 1 28 ? -0.315 12.039 -6.809 1 97.31 28 ARG B O 1
ATOM 1468 N N . GLY B 1 29 ? 1.486 10.648 -6.781 1 98.25 29 GLY B N 1
ATOM 1469 C CA . GLY B 1 29 ? 0.956 9.828 -5.703 1 98.25 29 GLY B CA 1
ATOM 1470 C C . GLY B 1 29 ? 0.694 10.617 -4.43 1 98.25 29 GLY B C 1
ATOM 1471 O O . GLY B 1 29 ? -0.337 10.43 -3.781 1 98.25 29 GLY B O 1
ATOM 1472 N N . LEU B 1 30 ? 1.62 11.469 -4.137 1 98.31 30 LEU B N 1
ATOM 1473 C CA . LEU B 1 30 ? 1.461 12.305 -2.949 1 98.31 30 LEU B CA 1
ATOM 1474 C C . LEU B 1 30 ? 0.25 13.219 -3.086 1 98.31 30 LEU B C 1
ATOM 1476 O O . LEU B 1 30 ? -0.524 13.375 -2.141 1 98.31 30 LEU B O 1
ATOM 1480 N N . GLN B 1 31 ? 0.08 13.797 -4.223 1 97.75 31 GLN B N 1
ATOM 1481 C CA . GLN B 1 31 ? -1.068 14.664 -4.469 1 97.75 31 GLN B CA 1
ATOM 1482 C C . GLN B 1 31 ? -2.379 13.898 -4.309 1 97.75 31 GLN B C 1
ATOM 1484 O O . GLN B 1 31 ? -3.326 14.398 -3.701 1 97.75 31 GLN B O 1
ATOM 1489 N N . VAL B 1 32 ? -2.434 12.734 -4.875 1 98.44 32 VAL B N 1
ATOM 1490 C CA . VAL B 1 32 ? -3.617 11.891 -4.758 1 98.44 32 VAL B CA 1
ATOM 1491 C C . VAL B 1 32 ? -3.883 11.57 -3.287 1 98.44 32 VAL B C 1
ATOM 1493 O O . VAL B 1 32 ? -5.027 11.609 -2.834 1 98.44 32 VAL B O 1
ATOM 1496 N N . ALA B 1 33 ? -2.854 11.258 -2.527 1 98.75 33 ALA B N 1
ATOM 1497 C CA . ALA B 1 33 ? -2.99 10.938 -1.108 1 98.75 33 ALA B CA 1
ATOM 1498 C C . ALA B 1 33 ? -3.527 12.125 -0.324 1 98.75 33 ALA B C 1
ATOM 1500 O O . ALA B 1 33 ? -4.387 11.969 0.547 1 98.75 33 ALA B O 1
ATOM 1501 N N . LEU B 1 34 ? -3.037 13.289 -0.597 1 98.31 34 LEU B N 1
ATOM 1502 C CA . LEU B 1 34 ? -3.492 14.5 0.078 1 98.31 34 LEU B CA 1
ATOM 1503 C C . LEU B 1 34 ? -4.961 14.773 -0.231 1 98.31 34 LEU B C 1
ATOM 1505 O O . LEU B 1 34 ? -5.727 15.141 0.661 1 98.31 34 LEU B O 1
ATOM 1509 N N . GLU B 1 35 ? -5.328 14.586 -1.463 1 98 35 GLU B N 1
ATOM 1510 C CA . GLU B 1 35 ? -6.727 14.742 -1.85 1 98 35 GLU B CA 1
ATOM 1511 C C . GLU B 1 35 ? -7.621 13.773 -1.081 1 98 35 GLU B C 1
ATOM 1513 O O . GLU B 1 35 ? -8.656 14.172 -0.537 1 98 35 GLU B O 1
ATOM 1518 N N . GLU B 1 36 ? -7.211 12.523 -1.073 1 97.94 36 GLU B N 1
ATOM 1519 C CA . GLU B 1 36 ? -7.98 11.508 -0.36 1 97.94 36 GLU B CA 1
ATOM 1520 C C . GLU B 1 36 ? -8.109 11.859 1.121 1 97.94 36 GLU B C 1
ATOM 1522 O O . GLU B 1 36 ? -9.188 11.719 1.705 1 97.94 36 GLU B O 1
ATOM 1527 N N . PHE B 1 37 ? -7.109 12.25 1.762 1 98.12 37 PHE B N 1
ATOM 1528 C CA . PHE B 1 37 ? -7.094 12.641 3.168 1 98.12 37 PHE B CA 1
ATOM 1529 C C . PHE B 1 37 ? -8.125 13.727 3.441 1 98.12 37 PHE B C 1
ATOM 1531 O O . PHE B 1 37 ? -8.875 13.648 4.418 1 98.12 37 PHE B O 1
ATOM 1538 N N . HIS B 1 38 ? -8.156 14.703 2.643 1 98.06 38 HIS B N 1
ATOM 1539 C CA . HIS B 1 38 ? -8.992 15.867 2.891 1 98.06 38 HIS B CA 1
ATOM 1540 C C . HIS B 1 38 ? -10.445 15.594 2.523 1 98.06 38 HIS B C 1
ATOM 1542 O O . HIS B 1 38 ? -11.32 16.438 2.758 1 98.06 38 HIS B O 1
ATOM 1548 N N . LYS B 1 39 ? -10.75 14.469 1.974 1 97.19 39 LYS B N 1
ATOM 1549 C CA . LYS B 1 39 ? -12.125 14.062 1.718 1 97.19 39 LYS B CA 1
ATOM 1550 C C . LYS B 1 39 ? -12.766 13.469 2.969 1 97.19 39 LYS B C 1
ATOM 1552 O O . LYS B 1 39 ? -13.984 13.312 3.035 1 97.19 39 LYS B O 1
ATOM 1557 N N . HIS B 1 40 ? -11.984 13.141 3.955 1 95.25 40 HIS B N 1
ATOM 1558 C CA . HIS B 1 40 ? -12.492 12.461 5.141 1 95.25 40 HIS B CA 1
ATOM 1559 C C . HIS B 1 40 ? -13.297 13.414 6.016 1 95.25 40 HIS B C 1
ATOM 1561 O O . HIS B 1 40 ? -12.812 14.484 6.383 1 95.25 40 HIS B O 1
ATOM 1567 N N . PRO B 1 41 ? -14.391 13 6.469 1 93.06 41 PRO B N 1
ATOM 1568 C CA . PRO B 1 41 ? -15.305 13.883 7.195 1 93.06 41 PRO B CA 1
ATOM 1569 C C . PRO B 1 41 ? -14.711 14.398 8.508 1 93.06 41 PRO B C 1
ATOM 1571 O O . PRO B 1 41 ? -14.867 15.57 8.836 1 93.06 41 PRO B O 1
ATOM 1574 N N . PRO B 1 42 ? -14.023 13.57 9.234 1 93.44 42 PRO B N 1
ATOM 1575 C CA . PRO B 1 42 ? -13.5 14.086 10.5 1 93.44 42 PRO B CA 1
ATOM 1576 C C . PRO B 1 42 ? -12.445 15.164 10.305 1 93.44 42 PRO B C 1
ATOM 1578 O O . PRO B 1 42 ? -12.109 15.891 11.25 1 93.44 42 PRO B O 1
ATOM 1581 N N . VAL B 1 43 ? -11.875 15.203 9.172 1 96.69 43 VAL B N 1
ATOM 1582 C CA . VAL B 1 43 ? -10.867 16.219 8.883 1 96.69 43 VAL B CA 1
ATOM 1583 C C . VAL B 1 43 ? -11.555 17.547 8.57 1 96.69 43 VAL B C 1
ATOM 1585 O O . VAL B 1 43 ? -12.297 17.656 7.59 1 96.69 43 VAL B O 1
ATOM 1588 N N . GLN B 1 44 ? -11.281 18.562 9.375 1 96.38 44 GLN B N 1
ATOM 1589 C CA . GLN B 1 44 ? -11.984 19.844 9.242 1 96.38 44 GLN B CA 1
ATOM 1590 C C . GLN B 1 44 ? -11.031 20.953 8.797 1 96.38 44 GLN B C 1
ATOM 1592 O O . GLN B 1 44 ? -11.469 21.984 8.297 1 96.38 44 GLN B O 1
ATOM 1597 N N . TRP B 1 45 ? -9.766 20.688 9.055 1 97.25 45 TRP B N 1
ATOM 1598 C CA . TRP B 1 45 ? -8.758 21.688 8.742 1 97.25 45 TRP B CA 1
ATOM 1599 C C . TRP B 1 45 ? -7.875 21.234 7.582 1 97.25 45 TRP B C 1
ATOM 1601 O O . TRP B 1 45 ? -7.812 20.047 7.273 1 97.25 45 TRP B O 1
ATOM 1611 N N . ALA B 1 46 ? -7.203 22.188 6.984 1 98.31 46 ALA B N 1
ATOM 1612 C CA . ALA B 1 46 ? -6.203 21.875 5.965 1 98.31 46 ALA B CA 1
ATOM 1613 C C . ALA B 1 46 ? -4.91 21.375 6.594 1 98.31 46 ALA B C 1
ATOM 1615 O O . ALA B 1 46 ? -4.469 21.906 7.621 1 98.31 46 ALA B O 1
ATOM 1616 N N . PHE B 1 47 ? -4.391 20.406 6.012 1 98 47 PHE B N 1
ATOM 1617 C CA . PHE B 1 47 ? -3.09 19.875 6.406 1 98 47 PHE B CA 1
ATOM 1618 C C . PHE B 1 47 ? -2.08 20.016 5.273 1 98 47 PHE B C 1
ATOM 1620 O O . PHE B 1 47 ? -2.455 20.031 4.098 1 98 47 PHE B O 1
ATOM 1627 N N . GLN B 1 48 ? -0.829 20.125 5.695 1 97.62 48 GLN B N 1
ATOM 1628 C CA . GLN B 1 48 ? 0.264 20.188 4.73 1 97.62 48 GLN B CA 1
ATOM 1629 C C . GLN B 1 48 ? 1.282 19.078 4.98 1 97.62 48 GLN B C 1
ATOM 1631 O O . GLN B 1 48 ? 1.562 18.734 6.129 1 97.62 48 GLN B O 1
ATOM 1636 N N . GLU B 1 49 ? 1.78 18.531 3.828 1 97.38 49 GLU B N 1
ATOM 1637 C CA . GLU B 1 49 ? 2.869 17.562 3.936 1 97.38 49 GLU B CA 1
ATOM 1638 C C . GLU B 1 49 ? 4.137 18.219 4.484 1 97.38 49 GLU B C 1
ATOM 1640 O O . GLU B 1 49 ? 4.562 19.266 3.99 1 97.38 49 GLU B O 1
ATOM 1645 N N . THR B 1 50 ? 4.727 17.656 5.523 1 96.31 50 THR B N 1
ATOM 1646 C CA . THR B 1 50 ? 5.93 18.219 6.113 1 96.31 50 THR B CA 1
ATOM 1647 C C . THR B 1 50 ? 7.145 17.344 5.816 1 96.31 50 THR B C 1
ATOM 1649 O O . THR B 1 50 ? 8.281 17.828 5.836 1 96.31 50 THR B O 1
ATOM 1652 N N . SER B 1 51 ? 6.949 16.141 5.559 1 96.62 51 SER B N 1
ATOM 1653 C CA . SER B 1 51 ? 8.062 15.242 5.266 1 96.62 51 SER B CA 1
ATOM 1654 C C . SER B 1 51 ? 7.59 13.992 4.531 1 96.62 51 SER B C 1
ATOM 1656 O O . SER B 1 51 ? 6.484 13.5 4.777 1 96.62 51 SER B O 1
ATOM 1658 N N . VAL B 1 52 ? 8.414 13.516 3.609 1 97.62 52 VAL B N 1
ATOM 1659 C CA . VAL B 1 52 ? 8.25 12.203 2.994 1 97.62 52 VAL B CA 1
ATOM 1660 C C . VAL B 1 52 ? 9.312 11.242 3.531 1 97.62 52 VAL B C 1
ATOM 1662 O O . VAL B 1 52 ? 10.5 11.406 3.254 1 97.62 52 VAL B O 1
ATOM 1665 N N . GLU B 1 53 ? 8.836 10.242 4.273 1 96 53 GLU B N 1
ATOM 1666 C CA . GLU B 1 53 ? 9.742 9.328 4.953 1 96 53 GLU B CA 1
ATOM 1667 C C . GLU B 1 53 ? 10.133 8.164 4.047 1 96 53 GLU B C 1
ATOM 1669 O O . GLU B 1 53 ? 11.227 7.605 4.176 1 96 53 GLU B O 1
ATOM 1674 N N . SER B 1 54 ? 9.273 7.734 3.225 1 96.38 54 SER B N 1
ATOM 1675 C CA . SER B 1 54 ? 9.516 6.664 2.264 1 96.38 54 SER B CA 1
ATOM 1676 C C . SER B 1 54 ? 8.695 6.863 0.992 1 96.38 54 SER B C 1
ATOM 1678 O O . SER B 1 54 ? 7.539 7.281 1.054 1 96.38 54 SER B O 1
ATOM 1680 N N . ALA B 1 55 ? 9.336 6.68 -0.165 1 97.56 55 ALA B N 1
ATOM 1681 C CA . ALA B 1 55 ? 8.688 6.719 -1.471 1 97.56 55 ALA B CA 1
ATOM 1682 C C . ALA B 1 55 ? 9.281 5.676 -2.412 1 97.56 55 ALA B C 1
ATOM 1684 O O . ALA B 1 55 ? 10.438 5.789 -2.826 1 97.56 55 ALA B O 1
ATOM 1685 N N . VAL B 1 56 ? 8.445 4.68 -2.738 1 95.69 56 VAL B N 1
ATOM 1686 C CA . VAL B 1 56 ? 8.938 3.605 -3.592 1 95.69 56 VAL B CA 1
ATOM 1687 C C . VAL B 1 56 ? 7.988 3.412 -4.777 1 95.69 56 VAL B C 1
ATOM 1689 O O . VAL B 1 56 ? 6.781 3.244 -4.594 1 95.69 56 VAL B O 1
ATOM 1692 N N . ASP B 1 57 ? 8.602 3.457 -5.969 1 94.12 57 ASP B N 1
ATOM 1693 C CA . ASP B 1 57 ? 7.828 3.232 -7.191 1 94.12 57 ASP B CA 1
ATOM 1694 C C . ASP B 1 57 ? 8.133 1.857 -7.785 1 94.12 57 ASP B C 1
ATOM 1696 O O . ASP B 1 57 ? 9.281 1.417 -7.789 1 94.12 57 ASP B O 1
ATOM 1700 N N . THR B 1 58 ? 7.094 1.213 -8.234 1 94.06 58 THR B N 1
ATOM 1701 C CA . THR B 1 58 ? 7.242 -0.043 -8.961 1 94.06 58 THR B CA 1
ATOM 1702 C C . THR B 1 58 ? 6.527 0.022 -10.305 1 94.06 58 THR B C 1
ATOM 1704 O O . THR B 1 58 ? 5.305 -0.116 -10.375 1 94.06 58 THR B O 1
ATOM 1707 N N . PRO B 1 59 ? 7.352 0.17 -11.367 1 93.31 59 PRO B N 1
ATOM 1708 C CA . PRO B 1 59 ? 6.727 0.258 -12.688 1 93.31 59 PRO B CA 1
ATOM 1709 C C . PRO B 1 59 ? 6.172 -1.082 -13.172 1 93.31 59 PRO B C 1
ATOM 1711 O O . PRO B 1 59 ? 6.672 -2.139 -12.773 1 93.31 59 PRO B O 1
ATOM 1714 N N . PHE B 1 60 ? 5.164 -1.059 -13.93 1 88.12 60 PHE B N 1
ATOM 1715 C CA . PHE B 1 60 ? 4.594 -2.172 -14.68 1 88.12 60 PHE B CA 1
ATOM 1716 C C . PHE B 1 60 ? 4.105 -1.711 -16.047 1 88.12 60 PHE B C 1
ATOM 1718 O O . PHE B 1 60 ? 4.012 -0.51 -16.297 1 88.12 60 PHE B O 1
ATOM 1725 N N . PRO B 1 61 ? 3.91 -2.523 -16.938 1 87.25 61 PRO B N 1
ATOM 1726 C CA . PRO B 1 61 ? 3.633 -2.125 -18.312 1 87.25 61 PRO B CA 1
ATOM 1727 C C . PRO B 1 61 ? 2.49 -1.12 -18.422 1 87.25 61 PRO B C 1
ATOM 1729 O O . PRO B 1 61 ? 2.553 -0.191 -19.234 1 87.25 61 PRO B O 1
ATOM 1732 N N . ALA B 1 62 ? 1.576 -1.242 -17.516 1 89.31 62 ALA B N 1
ATOM 1733 C CA . ALA B 1 62 ? 0.39 -0.4 -17.656 1 89.31 62 ALA B CA 1
ATOM 1734 C C .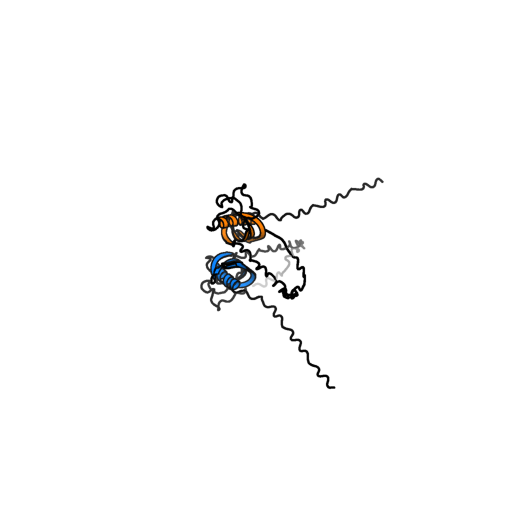 ALA B 1 62 ? 0.441 0.781 -16.688 1 89.31 62 ALA B C 1
ATOM 1736 O O . ALA B 1 62 ? -0.515 1.554 -16.594 1 89.31 62 ALA B O 1
ATOM 1737 N N . GLY B 1 63 ? 1.563 0.866 -15.938 1 94.38 63 GLY B N 1
ATOM 1738 C CA . GLY B 1 63 ? 1.565 1.98 -15.008 1 94.38 63 GLY B CA 1
ATOM 1739 C C . GLY B 1 63 ? 2.625 1.854 -13.93 1 94.38 63 GLY B C 1
ATOM 1740 O O . GLY B 1 63 ? 3.711 1.325 -14.18 1 94.38 63 GLY B O 1
ATOM 1741 N N . ILE B 1 64 ? 2.332 2.51 -12.852 1 95.94 64 ILE B N 1
ATOM 1742 C CA . ILE B 1 64 ? 3.289 2.561 -11.75 1 95.94 64 ILE B CA 1
ATOM 1743 C C . ILE B 1 64 ? 2.553 2.402 -10.422 1 95.94 64 ILE B C 1
ATOM 1745 O O . ILE B 1 64 ? 1.488 2.992 -10.219 1 95.94 64 ILE B O 1
ATOM 1749 N N . PHE B 1 65 ? 3.002 1.528 -9.594 1 97.12 65 PHE B N 1
ATOM 1750 C CA . PHE B 1 65 ? 2.52 1.37 -8.227 1 97.12 65 PHE B CA 1
ATOM 1751 C C . PHE B 1 65 ? 3.396 2.145 -7.25 1 97.12 65 PHE B C 1
ATOM 1753 O O . PHE B 1 65 ? 4.602 1.907 -7.164 1 97.12 65 PHE B O 1
ATOM 1760 N N . VAL B 1 66 ? 2.812 3.039 -6.484 1 97.94 66 VAL B N 1
ATOM 1761 C CA . VAL B 1 66 ? 3.57 3.932 -5.613 1 97.94 66 VAL B CA 1
ATOM 1762 C C . VAL B 1 66 ? 3.223 3.646 -4.156 1 97.94 66 VAL B C 1
ATOM 1764 O O . VAL B 1 66 ? 2.045 3.555 -3.797 1 97.94 66 VAL B O 1
ATOM 1767 N N . ARG B 1 67 ? 4.152 3.475 -3.312 1 97.94 67 ARG B N 1
ATOM 1768 C CA . ARG B 1 67 ? 4.004 3.367 -1.865 1 97.94 67 ARG B CA 1
ATOM 1769 C C . ARG B 1 67 ? 4.672 4.539 -1.156 1 97.94 67 ARG B C 1
ATOM 1771 O O . ARG B 1 67 ? 5.844 4.836 -1.407 1 97.94 67 ARG B O 1
ATOM 1778 N N . LEU B 1 68 ? 3.908 5.133 -0.284 1 98.19 68 LEU B N 1
ATOM 1779 C CA . LEU B 1 68 ? 4.414 6.336 0.366 1 98.19 68 LEU B CA 1
ATOM 1780 C C . LEU B 1 68 ? 4.242 6.25 1.879 1 98.19 68 LEU B C 1
ATOM 1782 O O . LEU B 1 68 ? 3.258 5.691 2.365 1 98.19 68 LEU B O 1
ATOM 1786 N N . GLU B 1 69 ? 5.191 6.766 2.627 1 97.12 69 GLU B N 1
ATOM 1787 C CA . GLU B 1 69 ? 5.094 7.168 4.027 1 97.12 69 GLU B CA 1
ATOM 1788 C C . GLU B 1 69 ? 5.434 8.641 4.203 1 97.12 69 GLU B C 1
ATOM 1790 O O . GLU B 1 69 ? 6.484 9.102 3.756 1 97.12 69 GLU B O 1
ATOM 1795 N N . PHE B 1 70 ? 4.551 9.359 4.812 1 97.81 70 PHE B N 1
ATOM 1796 C CA . PHE B 1 70 ? 4.766 10.797 4.902 1 97.81 70 PHE B CA 1
ATOM 1797 C C . PHE B 1 70 ? 4.062 11.375 6.125 1 97.81 70 PHE B C 1
ATOM 1799 O O . PHE B 1 70 ? 3.238 10.703 6.75 1 97.81 70 PHE B O 1
ATOM 1806 N N . LYS B 1 71 ? 4.406 12.609 6.453 1 97.88 71 LYS B N 1
ATOM 1807 C CA . LYS B 1 71 ? 3.844 13.297 7.613 1 97.88 71 LYS B CA 1
ATOM 1808 C C . LYS B 1 71 ? 3.055 14.531 7.195 1 97.88 71 LYS B C 1
ATOM 1810 O O . LYS B 1 71 ? 3.438 15.227 6.254 1 97.88 71 LYS B O 1
ATOM 1815 N N . LEU B 1 72 ? 1.979 14.727 7.914 1 97.88 72 LEU B N 1
ATOM 1816 C CA . LEU B 1 72 ? 1.142 15.906 7.719 1 97.88 72 LEU B CA 1
ATOM 1817 C C . LEU B 1 72 ? 1.067 16.734 8.992 1 97.88 72 LEU B C 1
ATOM 1819 O O . LEU B 1 72 ? 1.205 16.203 10.094 1 97.88 72 LEU B O 1
ATOM 1823 N N . GLN B 1 73 ? 0.84 18 8.75 1 97.69 73 GLN B N 1
ATOM 1824 C CA . GLN B 1 73 ? 0.627 18.891 9.891 1 97.69 73 GLN B CA 1
ATOM 1825 C C . GLN B 1 73 ? -0.458 19.922 9.586 1 97.69 73 GLN B C 1
ATOM 1827 O O . GLN B 1 73 ? -0.514 20.469 8.484 1 97.69 73 GLN B O 1
ATOM 1832 N N . GLN B 1 74 ? -1.253 20.172 10.602 1 97.75 74 GLN B N 1
ATOM 1833 C CA . GLN B 1 74 ? -2.426 21.031 10.516 1 97.75 74 GLN B CA 1
ATOM 1834 C C . GLN B 1 74 ? -2.029 22.469 10.219 1 97.75 74 GLN B C 1
ATOM 1836 O O . GLN B 1 74 ? -1.052 22.984 10.781 1 97.75 74 GLN B O 1
ATOM 1841 N N . THR B 1 75 ? -2.783 23.141 9.398 1 98.12 75 THR B N 1
ATOM 1842 C CA . THR B 1 75 ? -2.619 24.562 9.133 1 98.12 75 THR B CA 1
ATOM 1843 C C . THR B 1 75 ? -3.744 25.375 9.773 1 98.12 75 THR B C 1
ATOM 1845 O O . THR B 1 75 ? -4.547 24.828 10.539 1 98.12 75 THR B O 1
ATOM 1848 N N . SER B 1 76 ? -3.76 26.703 9.469 1 96.25 76 SER B N 1
ATOM 1849 C CA . SER B 1 76 ? -4.805 27.562 10.016 1 96.25 76 SER B CA 1
ATOM 1850 C C . SER B 1 76 ? -5.965 27.703 9.031 1 96.25 76 SER B C 1
ATOM 1852 O O . SER B 1 76 ? -6.93 28.422 9.305 1 96.25 76 SER B O 1
ATOM 1854 N N . CYS B 1 77 ? -5.902 26.984 7.945 1 97.94 77 CYS B N 1
ATOM 1855 C CA . CYS B 1 77 ? -6.934 27.062 6.914 1 97.94 77 CYS B CA 1
ATOM 1856 C C . CYS B 1 77 ? -7.953 25.953 7.082 1 97.94 77 CYS B C 1
ATOM 1858 O O . CYS B 1 77 ? -7.648 24.906 7.672 1 97.94 77 CYS B O 1
ATOM 1860 N N . ARG B 1 78 ? -9.125 26.25 6.574 1 97.19 78 ARG B N 1
ATOM 1861 C CA . ARG B 1 78 ? -10.133 25.203 6.5 1 97.19 78 ARG B CA 1
ATOM 1862 C C . ARG B 1 78 ? -9.812 24.203 5.387 1 97.19 78 ARG B C 1
ATOM 1864 O O . ARG B 1 78 ? -9.117 24.547 4.426 1 97.19 78 ARG B O 1
ATOM 1871 N N . LYS B 1 79 ? -10.234 22.938 5.457 1 97.12 79 LYS B N 1
ATOM 1872 C CA . LYS B 1 79 ? -9.859 21.859 4.539 1 97.12 79 LYS B CA 1
ATOM 1873 C C . LYS B 1 79 ? -10.195 22.219 3.098 1 97.12 79 LYS B C 1
ATOM 1875 O O . LYS B 1 79 ? -9.516 21.797 2.166 1 97.12 79 LYS B O 1
ATOM 1880 N N . ARG B 1 80 ? -11.305 23.062 2.883 1 96.38 80 ARG B N 1
ATOM 1881 C CA . ARG B 1 80 ? -11.688 23.438 1.524 1 96.38 80 ARG B CA 1
ATOM 1882 C C . ARG B 1 80 ? -10.586 24.234 0.841 1 96.38 80 ARG B C 1
ATOM 1884 O O . ARG B 1 80 ? -10.531 24.297 -0.389 1 96.38 80 ARG B O 1
ATOM 1891 N N . ASP B 1 81 ? -9.68 24.766 1.642 1 96.75 81 ASP B N 1
ATOM 1892 C CA . ASP B 1 81 ? -8.625 25.625 1.121 1 96.75 81 ASP B CA 1
ATOM 1893 C C . ASP B 1 81 ? -7.273 24.922 1.16 1 96.75 81 ASP B C 1
ATOM 1895 O O . ASP B 1 81 ? -6.227 25.578 1.133 1 96.75 81 ASP B O 1
ATOM 1899 N N . TRP B 1 82 ? -7.211 23.594 1.201 1 96.69 82 TRP B N 1
ATOM 1900 C CA . TRP B 1 82 ? -5.98 22.875 1.514 1 96.69 82 TRP B CA 1
ATOM 1901 C C . TRP B 1 82 ? -4.969 23 0.379 1 96.69 82 TRP B C 1
ATOM 1903 O O . TRP B 1 82 ? -3.771 22.797 0.583 1 96.69 82 TRP B O 1
ATOM 1913 N N . LYS B 1 83 ? -5.457 23.453 -0.769 1 95.38 83 LYS B N 1
ATOM 1914 C CA . LYS B 1 83 ? -4.547 23.578 -1.907 1 95.38 83 LYS B CA 1
ATOM 1915 C C . LYS B 1 83 ? -3.994 24.984 -2.029 1 95.38 83 LYS B C 1
ATOM 1917 O O . LYS B 1 83 ? -3.133 25.25 -2.871 1 95.38 83 LYS B O 1
ATOM 1922 N N . LYS B 1 84 ? -4.461 25.875 -1.233 1 95.44 84 LYS B N 1
ATOM 1923 C CA . LYS B 1 84 ? -4.047 27.281 -1.346 1 95.44 84 LYS B CA 1
ATOM 1924 C C . LYS B 1 84 ? -2.645 27.484 -0.779 1 95.44 84 LYS B C 1
ATOM 1926 O O . LYS B 1 84 ? -2.359 27.078 0.348 1 95.44 84 LYS B O 1
ATOM 1931 N N . PRO B 1 85 ? -1.768 28.188 -1.512 1 92.44 85 PRO B N 1
ATOM 1932 C CA . PRO B 1 85 ? -0.381 28.375 -1.077 1 92.44 85 PRO B CA 1
ATOM 1933 C C . PRO B 1 85 ? -0.266 29.234 0.18 1 92.44 85 PRO B C 1
ATOM 1935 O O . PRO B 1 85 ? 0.765 29.219 0.857 1 92.44 85 PRO B O 1
ATOM 1938 N N . GLU B 1 86 ? -1.298 30 0.512 1 94.38 86 GLU B N 1
ATOM 1939 C CA . GLU B 1 86 ? -1.258 30.875 1.677 1 94.38 86 GLU B CA 1
ATOM 1940 C C . GLU B 1 86 ? -1.42 30.094 2.971 1 94.38 86 GLU B C 1
ATOM 1942 O O . GLU B 1 86 ? -1.231 30.625 4.062 1 94.38 86 GLU B O 1
ATOM 1947 N N . CYS B 1 87 ? -1.857 28.781 2.801 1 96.06 87 CYS B N 1
ATOM 1948 C CA . CYS B 1 87 ? -2.055 27.969 3.994 1 96.06 87 CYS B CA 1
ATOM 1949 C C . CYS B 1 87 ? -0.717 27.531 4.586 1 96.06 87 CYS B C 1
ATOM 1951 O O . CYS B 1 87 ? 0.006 26.734 3.986 1 96.06 87 CYS B O 1
ATOM 1953 N N . LYS B 1 88 ? -0.424 28.031 5.801 1 94.88 88 LYS B N 1
ATOM 1954 C CA . LYS B 1 88 ? 0.844 27.75 6.465 1 94.88 88 LYS B CA 1
ATOM 1955 C C . LYS B 1 88 ? 0.64 26.828 7.668 1 94.88 88 LYS B C 1
ATOM 1957 O O . LYS B 1 88 ? -0.352 26.969 8.391 1 94.88 88 LYS B O 1
ATOM 1962 N N . VAL B 1 89 ? 1.628 26.016 7.902 1 96.88 89 VAL B N 1
ATOM 1963 C CA . VAL B 1 89 ? 1.584 25.031 8.984 1 96.88 89 VAL B CA 1
ATOM 1964 C C . VAL B 1 89 ? 1.511 25.75 10.328 1 96.88 89 VAL B C 1
ATOM 1966 O O . VAL B 1 89 ? 2.252 26.719 10.57 1 96.88 89 VAL B O 1
ATOM 1969 N N . ARG B 1 90 ? 0.648 25.344 11.172 1 95.81 90 ARG B N 1
ATOM 1970 C CA . ARG B 1 90 ? 0.583 25.797 12.562 1 95.81 90 ARG B CA 1
ATOM 1971 C C . ARG B 1 90 ? 1.615 25.078 13.422 1 95.81 90 ARG B C 1
ATOM 1973 O O . ARG B 1 90 ? 1.601 23.844 13.523 1 95.81 90 ARG B O 1
ATOM 1980 N N . PRO B 1 91 ? 2.609 25.781 14.062 1 92.69 91 PRO B N 1
ATOM 1981 C CA . PRO B 1 91 ? 3.666 25.141 14.844 1 92.69 91 PRO B CA 1
ATOM 1982 C C . PRO B 1 91 ? 3.121 24.141 15.852 1 92.69 91 PRO B C 1
ATOM 1984 O O . PRO B 1 91 ? 3.719 23.078 16.062 1 92.69 91 PRO B O 1
ATOM 1987 N N . ASN B 1 92 ? 1.955 24.359 16.438 1 93.75 92 ASN B N 1
ATOM 1988 C CA . ASN B 1 92 ? 1.387 23.438 17.422 1 93.75 92 ASN B CA 1
ATOM 1989 C C . ASN B 1 92 ? 0.183 22.688 16.859 1 93.75 92 ASN B C 1
ATOM 1991 O O . ASN B 1 92 ? -0.697 22.266 17.609 1 93.75 92 ASN B O 1
ATOM 1995 N N . GLY B 1 93 ? 0.162 22.656 15.609 1 96.19 93 GLY B N 1
ATOM 1996 C CA . GLY B 1 93 ? -0.955 21.969 14.977 1 96.19 93 GLY B CA 1
ATOM 1997 C C . GLY B 1 93 ? -0.861 20.469 15.07 1 96.19 93 GLY B C 1
ATOM 1998 O O . GLY B 1 93 ? 0.216 19.922 15.32 1 96.19 93 GLY B O 1
ATOM 1999 N N . ARG B 1 94 ? -1.95 19.766 14.883 1 95.56 94 ARG B N 1
ATOM 2000 C CA . ARG B 1 94 ? -2.012 18.312 14.906 1 95.56 94 ARG B CA 1
ATOM 2001 C C . ARG B 1 94 ? -1.135 17.703 13.812 1 95.56 94 ARG B C 1
ATOM 2003 O O . ARG B 1 94 ? -1.019 18.266 12.719 1 95.56 94 ARG B O 1
ATOM 2010 N N . LYS B 1 95 ? -0.555 16.578 14.141 1 96.44 95 LYS B N 1
ATOM 2011 C CA . LYS B 1 95 ? 0.311 15.867 13.203 1 96.44 95 LYS B CA 1
ATOM 2012 C C . LYS B 1 95 ? -0.234 14.477 12.891 1 96.44 95 LYS B C 1
ATOM 2014 O O . LYS B 1 95 ? -0.93 13.883 13.711 1 96.44 95 LYS B O 1
ATOM 2019 N N . ARG B 1 96 ? 0.062 14.117 11.703 1 95.38 96 ARG B N 1
ATOM 2020 C CA . ARG B 1 96 ? -0.316 12.773 11.281 1 95.38 96 ARG B CA 1
ATOM 2021 C C . ARG B 1 96 ? 0.831 12.086 10.555 1 95.38 96 ARG B C 1
ATOM 2023 O O . ARG B 1 96 ? 1.563 12.719 9.789 1 95.38 96 ARG B O 1
ATOM 2030 N N . LYS B 1 97 ? 1.054 10.781 10.844 1 95.56 97 LYS B N 1
ATOM 2031 C CA . LYS B 1 97 ? 1.894 9.914 10.016 1 95.56 97 LYS B CA 1
ATOM 2032 C C . LYS B 1 97 ? 1.046 9.039 9.102 1 95.56 97 LYS B C 1
ATOM 2034 O O . LYS B 1 97 ? 0.184 8.297 9.562 1 95.56 97 LYS B O 1
ATOM 2039 N N . CYS B 1 98 ? 1.364 9.141 7.84 1 97.56 98 CYS B N 1
ATOM 2040 C CA . CYS B 1 98 ? 0.438 8.578 6.863 1 97.56 98 CYS B CA 1
ATOM 2041 C C . CYS B 1 98 ? 1.112 7.496 6.031 1 97.56 98 CYS B C 1
ATOM 2043 O O . CYS B 1 98 ? 2.314 7.566 5.773 1 97.56 98 CYS B O 1
ATOM 2045 N N . LEU B 1 99 ? 0.393 6.469 5.688 1 97.62 99 LEU B N 1
ATOM 2046 C CA . LEU B 1 99 ? 0.759 5.414 4.75 1 97.62 99 LEU B CA 1
ATOM 2047 C C . LEU B 1 99 ? -0.168 5.414 3.539 1 97.62 99 LEU B C 1
ATOM 2049 O O . LEU B 1 99 ? -1.379 5.605 3.68 1 97.62 99 LEU B O 1
ATOM 2053 N N . ALA B 1 100 ? 0.426 5.266 2.328 1 98.38 100 ALA B N 1
ATOM 2054 C CA . ALA B 1 100 ? -0.418 5.289 1.136 1 98.38 100 ALA B CA 1
ATOM 2055 C C . ALA B 1 100 ? 0.091 4.305 0.085 1 98.38 100 ALA B C 1
ATOM 2057 O O . ALA B 1 100 ? 1.302 4.164 -0.107 1 98.38 100 ALA B O 1
ATOM 2058 N N . CYS B 1 101 ? -0.808 3.666 -0.571 1 98.5 101 CYS B N 1
ATOM 2059 C CA . CYS B 1 101 ? -0.593 2.912 -1.802 1 98.5 101 CYS B CA 1
ATOM 2060 C C . CYS B 1 101 ? -1.445 3.467 -2.938 1 98.5 101 CYS B C 1
ATOM 2062 O O . CYS B 1 101 ? -2.656 3.639 -2.783 1 98.5 101 CYS B O 1
ATOM 2064 N N . ILE B 1 102 ? -0.723 3.74 -4.051 1 98.5 102 ILE B N 1
ATOM 2065 C CA . ILE B 1 102 ? -1.414 4.348 -5.184 1 98.5 102 ILE B CA 1
ATOM 2066 C C . ILE B 1 102 ? -1.02 3.633 -6.473 1 98.5 102 ILE B C 1
ATOM 2068 O O . ILE B 1 102 ? 0.167 3.416 -6.73 1 98.5 102 ILE B O 1
ATOM 2072 N N . LYS B 1 103 ? -1.997 3.262 -7.184 1 97.81 103 LYS B N 1
ATOM 2073 C CA . LYS B 1 103 ? -1.773 2.666 -8.492 1 97.81 103 LYS B CA 1
ATOM 2074 C C . LYS B 1 103 ? -2.135 3.641 -9.609 1 97.81 103 LYS B C 1
ATOM 2076 O O . LYS B 1 103 ? -3.297 4.031 -9.75 1 97.81 103 LYS B O 1
ATOM 2081 N N . LEU B 1 104 ? -1.091 3.982 -10.367 1 97.88 104 LEU B N 1
ATOM 2082 C CA . LEU B 1 104 ? -1.264 4.941 -11.453 1 97.88 104 LEU B CA 1
ATOM 2083 C C . LEU B 1 104 ? -1.171 4.25 -12.812 1 97.88 104 LEU B C 1
ATOM 2085 O O . LEU B 1 104 ? -0.335 3.367 -13.008 1 97.88 104 LEU B O 1
ATOM 2089 N N . GLY B 1 105 ? -2.088 4.617 -13.648 1 95.56 105 GLY B N 1
ATOM 2090 C CA . GLY B 1 105 ? -2.066 4.105 -15.008 1 95.56 105 GLY B CA 1
ATOM 2091 C C . GLY B 1 105 ? -1.438 5.062 -16 1 95.56 105 GLY B C 1
ATOM 2092 O O . GLY B 1 105 ? -0.626 5.91 -15.625 1 95.56 105 GLY B O 1
ATOM 2093 N N . SER B 1 106 ? -1.834 4.789 -17.234 1 90.31 106 SER B N 1
ATOM 2094 C CA . SER B 1 106 ? -1.339 5.672 -18.297 1 90.31 106 SER B CA 1
ATOM 2095 C C . SER B 1 106 ? -1.798 7.109 -18.078 1 90.31 106 SER B C 1
ATOM 2097 O O . SER B 1 106 ? -2.906 7.344 -17.594 1 90.31 106 SER B O 1
ATOM 2099 N N . GLU B 1 107 ? -0.943 8.094 -18.375 1 88.31 107 GLU B N 1
ATOM 2100 C CA . GLU B 1 107 ? -1.241 9.516 -18.25 1 88.31 107 GLU B CA 1
ATOM 2101 C C . GLU B 1 107 ? -1.605 9.883 -16.812 1 88.31 107 GLU B C 1
ATOM 2103 O O . GLU B 1 107 ? -2.498 10.703 -16.578 1 88.31 107 GLU B O 1
ATOM 2108 N N . ASP B 1 108 ? -1.268 9.125 -15.938 1 86.88 108 ASP B N 1
ATOM 2109 C CA . ASP B 1 108 ? -1.378 9.406 -14.508 1 86.88 108 ASP B CA 1
ATOM 2110 C C . ASP B 1 108 ? -2.807 9.188 -14.016 1 86.88 108 ASP B C 1
ATOM 2112 O O . ASP B 1 108 ? -3.219 9.781 -13.016 1 86.88 108 ASP B O 1
ATOM 2116 N N . LYS B 1 109 ? -3.5 8.414 -14.852 1 96.44 109 LYS B N 1
ATOM 2117 C CA . LYS B 1 109 ? -4.832 8.047 -14.375 1 96.44 109 LYS B CA 1
ATOM 2118 C C . LYS B 1 109 ? -4.75 7.211 -13.102 1 96.44 109 LYS B C 1
ATOM 2120 O O . LYS B 1 109 ? -3.957 6.27 -13.023 1 96.44 109 LYS B O 1
ATOM 2125 N N . VAL B 1 110 ? -5.633 7.582 -12.148 1 97.88 110 VAL B N 1
ATOM 2126 C CA . VAL B 1 110 ? -5.598 6.855 -10.891 1 97.88 110 VAL B CA 1
ATOM 2127 C C . VAL B 1 110 ? -6.418 5.574 -11.008 1 97.88 110 VAL B C 1
ATOM 2129 O O . VAL B 1 110 ? -7.641 5.625 -11.172 1 97.88 110 VAL B O 1
ATOM 2132 N N . LEU B 1 111 ? -5.781 4.453 -10.859 1 96.94 111 LEU B N 1
ATOM 2133 C CA . LEU B 1 111 ? -6.445 3.158 -10.984 1 96.94 111 LEU B CA 1
ATOM 2134 C C . LEU B 1 111 ? -6.887 2.646 -9.617 1 96.94 111 LEU B C 1
ATOM 2136 O O . LEU B 1 111 ? -7.797 1.821 -9.516 1 96.94 111 LEU B O 1
ATOM 2140 N N . GLY B 1 112 ? -6.27 3.059 -8.539 1 97.12 112 GLY B N 1
ATOM 2141 C CA . GLY B 1 112 ? -6.594 2.68 -7.172 1 97.12 112 GLY B CA 1
ATOM 2142 C C . GLY B 1 112 ? -5.805 3.455 -6.133 1 97.12 112 GLY B C 1
ATOM 2143 O O . GLY B 1 112 ? -4.758 4.027 -6.445 1 97.12 112 GLY B O 1
ATOM 2144 N N . ARG B 1 113 ? -6.352 3.525 -4.934 1 97.69 113 ARG B N 1
ATOM 2145 C CA . ARG B 1 113 ? -5.664 4.203 -3.838 1 97.69 113 ARG B CA 1
ATOM 2146 C C . ARG B 1 113 ? -6.145 3.684 -2.486 1 97.69 113 ARG B C 1
ATOM 2148 O O . ARG B 1 113 ? -7.32 3.338 -2.33 1 97.69 113 ARG B O 1
ATOM 2155 N N . LEU B 1 114 ? -5.293 3.549 -1.607 1 98.31 114 LEU B N 1
ATOM 2156 C CA . LEU B 1 114 ? -5.547 3.287 -0.194 1 98.31 114 LEU B CA 1
ATOM 2157 C C . LEU B 1 114 ? -4.652 4.152 0.686 1 98.31 114 LEU B C 1
ATOM 2159 O O . LEU B 1 114 ? -3.424 4.055 0.618 1 98.31 114 LEU B O 1
ATOM 2163 N N . VAL B 1 115 ? -5.285 5.035 1.448 1 97.75 115 VAL B N 1
ATOM 2164 C CA . VAL B 1 115 ? -4.555 5.996 2.273 1 97.75 115 VAL B CA 1
ATOM 2165 C C . VAL B 1 115 ? -4.988 5.855 3.732 1 97.75 115 VAL B C 1
ATOM 2167 O O . VAL B 1 115 ? -6.176 5.707 4.023 1 97.75 115 VAL B O 1
ATOM 2170 N N . HIS B 1 116 ? -4.016 5.875 4.613 1 96.62 116 HIS B N 1
ATOM 2171 C CA . HIS B 1 116 ? -4.277 5.773 6.043 1 96.62 116 HIS B CA 1
ATOM 2172 C C . HIS B 1 116 ? -3.475 6.809 6.824 1 96.62 116 HIS B C 1
ATOM 2174 O O . HIS B 1 116 ? -2.244 6.73 6.879 1 96.62 116 HIS B O 1
ATOM 2180 N N . CYS B 1 117 ? -4.25 7.684 7.453 1 96.44 117 CYS B N 1
ATOM 2181 C CA . CYS B 1 117 ? -3.648 8.727 8.281 1 96.44 117 CYS B CA 1
ATOM 2182 C C . CYS B 1 117 ? -4.297 8.773 9.656 1 96.44 117 CYS B C 1
ATOM 2184 O O . CYS B 1 117 ? -5.129 9.641 9.93 1 96.44 117 CYS B O 1
ATOM 2186 N N . PRO B 1 118 ? -3.857 7.949 10.578 1 92.75 118 PRO B N 1
ATOM 2187 C CA . PRO B 1 118 ? -4.504 7.879 11.891 1 92.75 118 PRO B CA 1
ATOM 2188 C C . PRO B 1 118 ? -4.258 9.125 12.734 1 92.75 118 PRO B C 1
ATOM 2190 O O . PRO B 1 118 ? -3.277 9.844 12.516 1 92.75 118 PRO B O 1
ATOM 2193 N N . ILE B 1 119 ? -5.234 9.32 13.617 1 88.56 119 ILE B N 1
ATOM 2194 C CA . ILE B 1 119 ? -5.047 10.391 14.586 1 88.56 119 ILE B CA 1
ATOM 2195 C C . ILE B 1 119 ? -3.928 10.023 15.555 1 88.56 119 ILE B C 1
ATOM 2197 O O . ILE B 1 119 ? -3.895 8.906 16.078 1 88.56 119 ILE B O 1
ATOM 2201 N N . GLU B 1 120 ? -2.824 10.711 15.469 1 73.75 120 GLU B N 1
ATOM 2202 C CA . GLU B 1 120 ? -1.703 10.438 16.359 1 73.75 120 GLU B CA 1
ATOM 2203 C C . GLU B 1 120 ? -2.141 10.484 17.828 1 73.75 120 GLU B C 1
ATOM 2205 O O . GLU B 1 120 ? -2.713 11.477 18.281 1 73.75 120 GLU B O 1
ATOM 2210 N N . THR B 1 121 ? -2.561 9.375 18.297 1 59.41 121 THR B N 1
ATOM 2211 C CA . THR B 1 121 ? -2.809 9.422 19.734 1 59.41 121 THR B CA 1
ATOM 2212 C C . THR B 1 121 ? -1.497 9.539 20.516 1 59.41 121 THR B C 1
ATOM 2214 O O . THR B 1 121 ? -0.505 8.898 20.156 1 59.41 121 THR B O 1
ATOM 2217 N N . GLN B 1 122 ? -1.07 10.688 20.828 1 46.78 122 GLN B N 1
ATOM 2218 C CA . GLN B 1 122 ? 0.02 10.891 21.781 1 46.78 122 GLN B CA 1
ATOM 2219 C C . GLN B 1 122 ? 0.07 9.758 22.812 1 46.78 122 GLN B C 1
ATOM 2221 O O . GLN B 1 122 ? -0.937 9.453 23.453 1 46.78 122 GLN B O 1
ATOM 2226 N N . VAL B 1 123 ? 0.728 8.664 22.391 1 45.25 123 VAL B N 1
ATOM 2227 C CA . VAL B 1 123 ? 1.006 7.723 23.469 1 45.25 123 VAL B CA 1
ATOM 2228 C C . VAL B 1 123 ? 1.222 8.477 24.781 1 45.25 123 VAL B C 1
ATOM 2230 O O . VAL B 1 123 ? 2.104 9.328 24.875 1 45.25 123 VAL B O 1
ATOM 2233 N N . LEU B 1 124 ? 0.182 8.797 25.391 1 42.47 124 LEU B N 1
ATOM 2234 C CA . LEU B 1 124 ? 0.44 9.219 26.766 1 42.47 124 LEU B CA 1
ATOM 2235 C C . LEU B 1 124 ? 1.602 8.438 27.359 1 42.47 124 LEU B C 1
ATOM 2237 O O . LEU B 1 124 ? 1.521 7.219 27.516 1 42.47 124 LEU B O 1
ATOM 2241 N N . ARG B 1 125 ? 2.723 8.719 26.797 1 39.81 125 ARG B N 1
ATOM 2242 C CA . ARG B 1 125 ? 3.758 8.211 27.703 1 39.81 125 ARG B CA 1
ATOM 2243 C C . ARG B 1 125 ? 3.328 8.344 29.156 1 39.81 125 ARG B C 1
ATOM 2245 O O . ARG B 1 125 ? 3.08 9.453 29.641 1 39.81 125 ARG B O 1
ATOM 2252 N N . ARG B 1 126 ? 2.527 7.457 29.516 1 40.22 126 ARG B N 1
ATOM 2253 C CA . ARG B 1 126 ? 2.432 7.43 30.969 1 40.22 126 ARG B CA 1
ATOM 2254 C C . ARG B 1 126 ? 3.781 7.73 31.609 1 40.22 126 ARG B C 1
ATOM 2256 O O . ARG B 1 126 ? 4.75 6.992 31.422 1 40.22 126 ARG B O 1
ATOM 2263 N N . CYS B 1 127 ? 4.102 8.906 31.594 1 41.31 127 CYS B N 1
ATOM 2264 C CA . CYS B 1 127 ? 5.203 9.273 32.5 1 41.31 127 CYS B CA 1
ATOM 2265 C C . CYS B 1 127 ? 5.223 8.391 33.719 1 41.31 127 CYS B C 1
ATOM 2267 O O . CYS B 1 127 ? 4.301 8.438 34.531 1 41.31 127 CYS B O 1
ATOM 2269 N N . VAL B 1 128 ? 5.602 7.141 33.562 1 42.72 128 VAL B N 1
ATOM 2270 C CA . VAL B 1 128 ? 5.895 6.445 34.812 1 42.72 128 VAL B CA 1
ATOM 2271 C C . VAL B 1 128 ? 6.625 7.383 35.75 1 42.72 128 VAL B C 1
ATOM 2273 O O . VAL B 1 128 ? 7.75 7.805 35.5 1 42.72 128 VAL B O 1
ATOM 2276 N N . VAL B 1 129 ? 5.891 8.289 36.281 1 45.31 129 VAL B N 1
ATOM 2277 C CA . VAL B 1 129 ? 6.48 8.992 37.406 1 45.31 129 VAL B CA 1
ATOM 2278 C C . VAL B 1 129 ? 7.172 7.992 38.344 1 45.31 129 VAL B C 1
ATOM 2280 O O . VAL B 1 129 ? 6.559 7.02 38.781 1 45.31 129 VAL B O 1
ATOM 2283 N N . PRO B 1 130 ? 8.43 7.746 38.156 1 49.09 130 PRO B N 1
ATOM 2284 C CA . PRO B 1 130 ? 9.062 6.84 39.094 1 49.09 130 PRO B CA 1
ATOM 2285 C C . PRO B 1 130 ? 8.539 7.02 40.531 1 49.09 130 PRO B C 1
ATOM 2287 O O . PRO B 1 130 ? 8.125 8.117 40.906 1 49.09 130 PRO B O 1
ATOM 2290 N N . PRO B 1 131 ? 7.965 5.934 41.031 1 47.66 131 PRO B N 1
ATOM 2291 C CA . PRO B 1 131 ? 7.613 6.164 42.438 1 47.66 131 PRO B CA 1
ATOM 2292 C C . PRO B 1 131 ? 8.68 6.961 43.188 1 47.66 131 PRO B C 1
ATOM 2294 O O . PRO B 1 131 ? 9.875 6.68 43.062 1 47.66 131 PRO B O 1
ATOM 2297 N N . GLY B 1 132 ? 8.617 8.18 43.062 1 40.34 132 GLY B N 1
ATOM 2298 C CA . GLY B 1 132 ? 9.555 8.969 43.875 1 40.34 132 GLY B CA 1
ATOM 2299 C C . GLY B 1 132 ? 9.898 8.312 45.188 1 40.34 132 GLY B C 1
ATOM 2300 O O . GLY B 1 132 ? 9.211 7.398 45.656 1 40.34 132 GLY B O 1
ATOM 2301 N N . PRO B 1 133 ? 11.133 8.242 45.625 1 44.41 133 PRO B N 1
ATOM 2302 C CA . PRO B 1 133 ? 11.477 7.664 46.938 1 44.41 133 PRO B CA 1
ATOM 2303 C C . PRO B 1 133 ? 10.477 8.039 48.031 1 44.41 133 PRO B C 1
ATOM 2305 O O . PRO B 1 133 ? 9.953 9.148 48.031 1 44.41 133 PRO B O 1
ATOM 2308 N N . LEU B 1 134 ? 9.562 7.094 48.281 1 43.09 134 LEU B N 1
ATOM 2309 C CA . LEU B 1 134 ? 8.766 7.32 49.469 1 43.09 134 LEU B CA 1
ATOM 2310 C C . LEU B 1 134 ? 9.602 7.969 50.562 1 43.09 134 LEU B C 1
ATOM 2312 O O . LEU B 1 134 ? 10.578 7.383 51.031 1 43.09 134 LEU B O 1
ATOM 2316 N N . ARG B 1 135 ? 9.883 9.195 50.438 1 35.81 135 ARG B N 1
ATOM 2317 C CA . ARG B 1 135 ? 10.539 9.852 51.562 1 35.81 135 ARG B CA 1
ATOM 2318 C C . ARG B 1 135 ? 9.859 9.484 52.875 1 35.81 135 ARG B C 1
ATOM 2320 O O . ARG B 1 135 ? 8.648 9.664 53 1 35.81 135 ARG B O 1
ATOM 2327 N N . VAL B 1 136 ? 10.258 8.367 53.469 1 38.12 136 VAL B N 1
ATOM 2328 C CA . VAL B 1 136 ? 9.898 8.102 54.844 1 38.12 136 VAL B CA 1
ATOM 2329 C C . VAL B 1 136 ? 9.961 9.391 55.656 1 38.12 136 VAL B C 1
ATOM 2331 O O . VAL B 1 136 ? 11.039 9.961 55.844 1 38.12 136 VAL B O 1
ATOM 2334 N N . VAL B 1 137 ? 9.008 10.227 55.406 1 37.84 137 VAL B N 1
ATOM 2335 C CA . VAL B 1 137 ? 8.922 11.367 56.312 1 37.84 137 VAL B CA 1
ATOM 2336 C C . VAL B 1 137 ? 9.086 10.898 57.781 1 37.84 137 VAL B C 1
ATOM 2338 O O . VAL B 1 137 ? 8.258 10.141 58.281 1 37.84 137 VAL B O 1
ATOM 2341 N N . THR B 1 138 ? 10.281 10.43 58.094 1 34.62 138 THR B N 1
ATOM 2342 C CA . THR B 1 138 ? 10.547 10.242 59.531 1 34.62 138 THR B CA 1
ATOM 2343 C C . THR B 1 138 ? 10.023 11.422 60.344 1 34.62 138 THR B C 1
ATOM 2345 O O . THR B 1 138 ? 10.352 12.578 60.031 1 34.62 138 THR B O 1
ATOM 2348 N N . SER B 1 139 ? 8.695 11.312 60.562 1 37.97 139 SER B N 1
ATOM 2349 C CA . SER B 1 139 ? 8.094 12.188 61.562 1 37.97 139 SER B CA 1
ATOM 2350 C C . SER B 1 139 ? 9.078 12.5 62.688 1 37.97 139 SER B C 1
ATOM 2352 O O . SER B 1 139 ? 9.453 11.617 63.469 1 37.97 139 SER B O 1
ATOM 2354 N N . GLY B 1 140 ? 10.258 13.117 62.25 1 29.34 140 GLY B N 1
ATOM 2355 C CA . GLY B 1 140 ? 11.273 13.492 63.188 1 29.34 140 GLY B CA 1
ATOM 2356 C C . GLY B 1 140 ? 10.703 13.938 64.562 1 29.34 140 GLY B C 1
ATOM 2357 O O . GLY B 1 140 ? 9.664 13.43 64.938 1 29.34 140 GLY B O 1
ATOM 2358 N N . ARG B 1 141 ? 11.148 15.094 64.875 1 31.33 141 ARG B N 1
ATOM 2359 C CA . ARG B 1 141 ? 11.703 15.555 66.188 1 31.33 141 ARG B CA 1
ATOM 2360 C C . ARG B 1 141 ? 10.602 15.82 67.188 1 31.33 141 ARG B C 1
ATOM 2362 O O . ARG B 1 141 ? 9.617 16.5 66.875 1 31.33 141 ARG B O 1
ATOM 2369 N N . PRO B 1 142 ? 10.375 14.859 68.062 1 38.66 142 PRO B N 1
ATOM 2370 C CA . PRO B 1 142 ? 9.531 15.188 69.25 1 38.66 142 PRO B CA 1
ATOM 2371 C C . PRO B 1 142 ? 9.781 16.594 69.75 1 38.66 142 PRO B C 1
ATOM 2373 O O . PRO B 1 142 ? 10.922 16.969 70 1 38.66 142 PRO B O 1
ATOM 2376 N N . GLN B 1 143 ? 9.242 17.562 69.062 1 28.83 143 GLN B N 1
ATOM 2377 C CA . GLN B 1 143 ? 9.547 18.875 69.688 1 28.83 143 GLN B CA 1
ATOM 2378 C C . GLN B 1 143 ? 9.375 18.844 71.188 1 28.83 143 GLN B C 1
ATOM 2380 O O . GLN B 1 143 ? 8.391 18.312 71.688 1 28.83 143 GLN B O 1
ATOM 2385 N N . PRO B 1 144 ? 10.508 18.812 71.812 1 34.19 144 PRO B N 1
ATOM 2386 C CA . PRO B 1 144 ? 10.57 18.812 73.312 1 34.19 144 PRO B CA 1
ATOM 2387 C C . PRO B 1 144 ? 9.578 19.766 73.938 1 34.19 144 PRO B C 1
ATOM 2389 O O . PRO B 1 144 ? 9.148 20.734 73.312 1 34.19 144 PRO B O 1
ATOM 2392 N N . PRO B 1 145 ? 8.773 19.219 74.75 1 34.84 145 PRO B N 1
ATOM 2393 C CA . PRO B 1 145 ? 7.859 20.031 75.562 1 34.84 145 PRO B CA 1
ATOM 2394 C C . PRO B 1 145 ? 8.516 21.312 76.125 1 34.84 145 PRO B C 1
ATOM 2396 O O . PRO B 1 145 ? 9.602 21.25 76.688 1 34.84 145 PRO B O 1
ATOM 2399 N N . GLY B 1 146 ? 8.867 22.25 75.188 1 23.5 146 GLY B N 1
ATOM 2400 C CA . GLY B 1 146 ? 9.555 23.406 75.75 1 23.5 146 GLY B CA 1
ATOM 2401 C C . GLY B 1 146 ? 9.055 23.797 77.125 1 23.5 146 GLY B C 1
ATOM 2402 O O . GLY B 1 146 ? 7.859 23.672 77.375 1 23.5 146 GLY B O 1
ATOM 2403 N N . ARG B 1 147 ? 10.039 23.812 77.938 1 23.83 147 ARG B N 1
ATOM 2404 C CA . ARG B 1 147 ? 10.18 23.969 79.375 1 23.83 147 ARG B CA 1
ATOM 2405 C C . ARG B 1 147 ? 9.352 25.156 79.875 1 23.83 147 ARG B C 1
ATOM 2407 O O . ARG B 1 147 ? 8.57 25 80.812 1 23.83 147 ARG B O 1
ATOM 2414 N N . GLY B 1 148 ? 10.078 26.312 80 1 22.02 148 GLY B N 1
ATOM 2415 C CA . GLY B 1 148 ? 10.578 26.875 81.25 1 22.02 148 GLY B CA 1
ATOM 2416 C C . GLY B 1 148 ? 9.578 27.766 81.938 1 22.02 148 GLY B C 1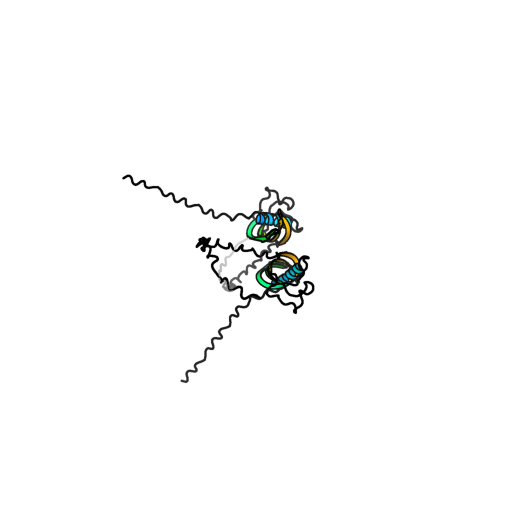
ATOM 2417 O O . GLY B 1 148 ? 8.523 28.094 81.375 1 22.02 148 GLY B O 1
ATOM 2418 N N . THR B 1 149 ? 10.102 28.719 82.812 1 24.94 149 THR B N 1
ATOM 2419 C CA . THR B 1 149 ? 10.102 29.172 84.188 1 24.94 149 THR B CA 1
ATOM 2420 C C . THR B 1 149 ? 9.156 30.344 84.375 1 24.94 149 THR B C 1
ATOM 2422 O O . THR B 1 149 ? 8.453 30.438 85.438 1 24.94 149 THR B O 1
ATOM 2425 N N . ARG B 1 150 ? 9.344 31.594 83.75 1 23.66 150 ARG B N 1
ATOM 2426 C CA . ARG B 1 150 ? 9.797 32.656 84.625 1 23.66 150 ARG B CA 1
ATOM 2427 C C . ARG B 1 150 ? 8.641 33.219 85.438 1 23.66 150 ARG B C 1
ATOM 2429 O O . ARG B 1 150 ? 7.488 33.188 85 1 23.66 150 ARG B O 1
ATOM 2436 N N . SER B 1 151 ? 8.906 33.812 86.75 1 26.88 151 SER B N 1
ATOM 2437 C CA . SER B 1 151 ? 8.539 34.281 88.062 1 26.88 151 SER B CA 1
ATOM 2438 C C . SER B 1 151 ? 7.645 35.5 88 1 26.88 151 SER B C 1
ATOM 2440 O O . SER B 1 151 ? 6.891 35.781 88.938 1 26.88 151 SER B O 1
ATOM 2442 N N . ILE B 1 152 ? 7.883 36.625 87.25 1 29.22 152 ILE B N 1
ATOM 2443 C CA . ILE B 1 152 ? 7.98 37.781 88.125 1 29.22 152 ILE B CA 1
ATOM 2444 C C . ILE B 1 152 ? 6.594 38.156 88.688 1 29.22 152 ILE B C 1
ATOM 2446 O O . ILE B 1 152 ? 5.621 38.188 87.875 1 29.22 152 ILE B O 1
ATOM 2450 N N . PRO B 1 153 ? 6.461 38.438 90.062 1 35 153 PRO B N 1
ATOM 2451 C CA . PRO B 1 153 ? 5.41 38.75 91.062 1 35 153 PRO B CA 1
ATOM 2452 C C . PRO B 1 153 ? 4.617 40 90.688 1 35 153 PRO B C 1
ATOM 2454 O O . PRO B 1 153 ? 3.541 40.219 91.25 1 35 153 PRO B O 1
ATOM 2457 N N . SER B 1 154 ? 5.238 40.969 89.938 1 25.45 154 SER B N 1
ATOM 2458 C CA . SER B 1 154 ? 5.082 42.281 90.562 1 25.45 154 SER B CA 1
ATOM 2459 C C . SER B 1 154 ? 3.617 42.562 90.812 1 25.45 154 SER B C 1
ATOM 2461 O O . SER B 1 154 ? 2.725 42.062 90.188 1 25.45 154 SER B O 1
ATOM 2463 N N . HIS B 1 155 ? 3.447 43.625 91.812 1 27.61 155 HIS B N 1
ATOM 2464 C CA . HIS B 1 155 ? 2.703 44.312 92.875 1 27.61 155 HIS B CA 1
ATOM 2465 C C . HIS B 1 155 ? 1.372 44.844 92.312 1 27.61 155 HIS B C 1
ATOM 2467 O O . HIS B 1 155 ? 0.317 44.562 92.875 1 27.61 155 HIS B O 1
ATOM 2473 N N . ASP B 1 156 ? 1.249 46.281 92.438 1 26.3 156 ASP B N 1
ATOM 2474 C CA . ASP B 1 156 ? 0.4 47.188 93.25 1 26.3 156 ASP B CA 1
ATOM 2475 C C . ASP B 1 156 ? -0.868 47.562 92.5 1 26.3 156 ASP B C 1
ATOM 2477 O O . ASP B 1 156 ? -1.968 47.5 93.062 1 26.3 156 ASP B O 1
ATOM 2481 N N . ASN B 1 157 ? -0.632 48.625 91.625 1 25.72 157 ASN B N 1
ATOM 2482 C CA . ASN B 1 157 ? -1.322 49.875 91.938 1 25.72 157 ASN B CA 1
ATOM 2483 C C . ASN B 1 157 ? -2.836 49.719 91.812 1 25.72 157 ASN B C 1
ATOM 2485 O O . ASN B 1 157 ? -3.32 48.812 91.062 1 25.72 157 ASN B O 1
ATOM 2489 N N . LYS B 1 158 ? -3.475 51.031 91.688 1 30.2 158 LYS B N 1
ATOM 2490 C CA . LYS B 1 158 ? -4.512 51.969 92.125 1 30.2 158 LYS B CA 1
ATOM 2491 C C . LYS B 1 158 ? -5.793 51.75 91.312 1 30.2 158 LYS B C 1
ATOM 2493 O O . LYS B 1 158 ? -6.895 51.938 91.812 1 30.2 158 LYS B O 1
ATOM 2498 N N . ALA B 1 159 ? -6.035 52.094 89.938 1 28.25 159 ALA B N 1
ATOM 2499 C CA . ALA B 1 159 ? -7.363 52.688 89.812 1 28.25 159 ALA B CA 1
ATOM 2500 C C . ALA B 1 159 ? -8.453 51.656 90 1 28.25 159 ALA B C 1
ATOM 2502 O O . ALA B 1 159 ? -8.32 50.531 89.5 1 28.25 159 ALA B O 1
#

Foldseek 3Di:
DPPPPPPPPPPPPPPVPPPPDDDPLQVLQVVVQLVVVLVDPVQFFAKDWDFWPDWDWDDDPFFIKIKTKTKIAGWPGTSVCNPPPVTDGDPPTFMWIKIKIWTAGPPRHTPDMDMDTDRPPPPPPVPVPPPPPPPPPPPDDPPPPPDPDDDDPDDDPDD/DPPPPPPPPPPPPPPVPPPPDDDPLQVLQVVVQLVVVLVDPVQFFAKDWDFWPDWDWDDDPFFIKIKTKTKIAGWPGTSVCNPPPVTDGDPPTFMWIKIKIWTAGPPRHTPDMDMDTDRPPPPPPVPVPPPDPPPPPPPDDPPPPDDDDDDDDDDDDDD